Protein AF-A0A0M9FZK5-F1 (afdb_monomer_lite)

Foldseek 3Di:
DDDDDDDPDPPDDDPPDLPDQPQDLQQDDDDDDDDDDDDPLGCVLVVLVVVLVSSSVSSVVLVVLLVVLLVLLLCQLCNDPVPGHHNPLDDPVLSVLSVVLSCCSPPVPPDALLRNLVSLLVSCLAPSLVVDVSNVVSSLSSNCSSARPLVSVLVVQDVLRQNDDDPLSVQLVVLVSQQRCLLLQVQDDDPPDDSVCSNVVSLVSNCVSGVVLVVDPSSVVCVVCRVVSSVSSNLVVVLVVVQCVQPVVPSQKHQVVVQLVVCCVPPNNVRSCQLCSSADADPVRIGGSSSNSCSNPDDRPPPDPPPDD

Structure (mmCIF, N/CA/C/O backbone):
data_AF-A0A0M9FZK5-F1
#
_entry.id   AF-A0A0M9FZK5-F1
#
loop_
_atom_site.group_PDB
_atom_site.id
_atom_site.type_symbol
_atom_site.label_atom_id
_atom_site.label_alt_id
_atom_site.label_comp_id
_atom_site.label_asym_id
_atom_site.label_entity_id
_atom_site.label_seq_id
_atom_site.pdbx_PDB_ins_code
_atom_site.Cartn_x
_atom_site.Cartn_y
_atom_site.Cartn_z
_atom_site.occupancy
_atom_site.B_iso_or_equiv
_atom_site.auth_seq_id
_atom_site.auth_comp_id
_atom_site.auth_asym_id
_atom_site.auth_atom_id
_atom_site.pdbx_PDB_model_num
ATOM 1 N N . MET A 1 1 ? -37.548 -26.640 -44.128 1.00 36.88 1 MET A N 1
ATOM 2 C CA . MET A 1 1 ? -36.312 -26.661 -43.317 1.00 36.88 1 MET A CA 1
ATOM 3 C C . MET A 1 1 ? -36.146 -25.293 -42.679 1.00 36.88 1 MET A C 1
ATOM 5 O O . MET A 1 1 ? -35.936 -24.325 -43.393 1.00 36.88 1 MET A O 1
ATOM 9 N N . ARG A 1 2 ? -36.386 -25.198 -41.368 1.00 25.59 2 ARG A N 1
ATOM 10 C CA . ARG A 1 2 ? -36.236 -23.972 -40.573 1.00 25.59 2 ARG A CA 1
ATOM 11 C C . ARG A 1 2 ? -34.850 -24.020 -39.930 1.00 25.59 2 ARG A C 1
ATOM 13 O O . ARG A 1 2 ? -34.615 -24.919 -39.131 1.00 25.59 2 ARG A O 1
ATOM 20 N N . CYS A 1 3 ? -33.958 -23.099 -40.281 1.00 27.34 3 CYS A N 1
ATOM 21 C CA . CYS A 1 3 ? -32.711 -22.897 -39.545 1.00 27.34 3 CYS A CA 1
ATOM 22 C C . CYS A 1 3 ? -32.965 -21.858 -38.452 1.00 27.34 3 CYS A C 1
ATOM 24 O O . CYS A 1 3 ? -33.367 -20.732 -38.737 1.00 27.34 3 CYS A O 1
ATOM 26 N N . ALA A 1 4 ? -32.793 -22.286 -37.204 1.00 27.59 4 ALA A N 1
ATOM 27 C CA . ALA A 1 4 ? -32.887 -21.456 -36.018 1.00 27.59 4 ALA A CA 1
ATOM 28 C C . ALA A 1 4 ? -31.629 -20.585 -35.903 1.00 27.59 4 ALA A C 1
ATOM 30 O O . ALA A 1 4 ? -30.517 -21.104 -35.852 1.00 27.59 4 ALA A O 1
ATOM 31 N N . ALA A 1 5 ? -31.817 -19.268 -35.854 1.00 28.67 5 ALA A N 1
ATOM 32 C CA . ALA A 1 5 ? -30.801 -18.328 -35.412 1.00 28.67 5 ALA A CA 1
ATOM 33 C C . ALA A 1 5 ? -30.900 -18.220 -33.884 1.00 28.67 5 ALA A C 1
ATOM 35 O O . ALA A 1 5 ? -31.854 -17.653 -33.352 1.00 28.67 5 ALA A O 1
ATOM 36 N N . THR A 1 6 ? -29.948 -18.811 -33.171 1.00 29.02 6 THR A N 1
ATOM 37 C CA . THR A 1 6 ? -29.768 -18.601 -31.732 1.00 29.02 6 THR A CA 1
ATOM 38 C C . THR A 1 6 ? -29.144 -17.228 -31.509 1.00 29.02 6 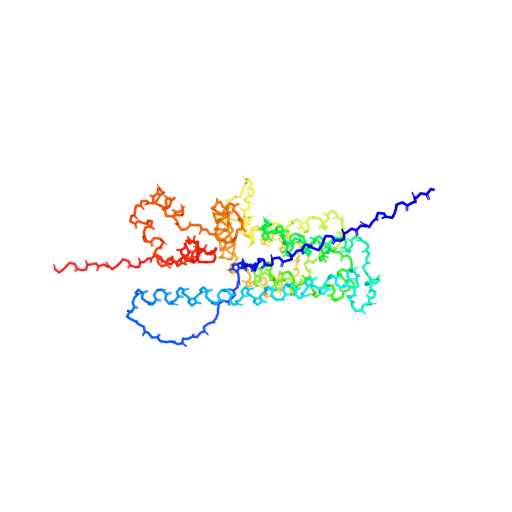THR A C 1
ATOM 40 O O . THR A 1 6 ? -27.966 -17.023 -31.787 1.00 29.02 6 THR A O 1
ATOM 43 N N . SER A 1 7 ? -29.947 -16.285 -31.018 1.00 27.31 7 SER A N 1
ATOM 44 C CA . SER A 1 7 ? -29.484 -14.998 -30.505 1.00 27.31 7 SER A CA 1
ATOM 45 C C . SER A 1 7 ? -28.714 -15.215 -29.200 1.00 27.31 7 SER A C 1
ATOM 47 O O . SER A 1 7 ? -29.299 -15.643 -28.203 1.00 27.31 7 SER A O 1
ATOM 49 N N . SER A 1 8 ? -27.418 -14.907 -29.181 1.00 25.58 8 SER A N 1
ATOM 50 C CA . SER A 1 8 ? -26.659 -14.777 -27.938 1.00 25.58 8 SER A CA 1
ATOM 51 C C . SER A 1 8 ? -27.071 -13.473 -27.254 1.00 25.58 8 SER A C 1
ATOM 53 O O . SER A 1 8 ? -26.632 -12.389 -27.637 1.00 25.58 8 SER A O 1
ATOM 55 N N . ALA A 1 9 ? -27.962 -13.573 -26.272 1.00 26.64 9 ALA A N 1
ATOM 56 C CA . ALA A 1 9 ? -28.303 -12.460 -25.403 1.00 26.64 9 ALA A CA 1
ATOM 57 C C . ALA A 1 9 ? -27.065 -12.072 -24.578 1.00 26.64 9 ALA A C 1
ATOM 59 O O . ALA A 1 9 ? -26.593 -12.846 -23.746 1.00 26.64 9 ALA A O 1
ATOM 60 N N . SER A 1 10 ? -26.530 -10.880 -24.833 1.00 24.39 10 SER A N 1
ATOM 61 C CA . SER A 1 10 ? -25.493 -10.251 -24.022 1.00 24.39 10 SER A CA 1
ATOM 62 C C . SER A 1 10 ? -26.072 -9.917 -22.647 1.00 24.39 10 SER A C 1
ATOM 64 O O . SER A 1 10 ? -26.901 -9.016 -22.514 1.00 24.39 10 SER A O 1
ATOM 66 N N . LEU A 1 11 ? -25.653 -10.659 -21.625 1.00 24.50 11 LEU A N 1
ATOM 67 C CA . LEU A 1 11 ? -25.935 -10.353 -20.226 1.00 24.50 11 LEU A CA 1
ATOM 68 C C . LEU A 1 11 ? -25.120 -9.121 -19.816 1.00 24.50 11 LEU A C 1
ATOM 70 O O . LEU A 1 11 ? -23.953 -9.214 -19.450 1.00 24.50 11 LEU A O 1
ATOM 74 N N . SER A 1 12 ? -25.746 -7.952 -19.896 1.00 23.34 12 SER A N 1
ATOM 75 C CA . SER A 1 12 ? -25.272 -6.733 -19.249 1.00 23.34 12 SER A CA 1
ATOM 76 C C . SER A 1 12 ? -25.451 -6.885 -17.736 1.00 23.34 12 SER A C 1
ATOM 78 O O . SER A 1 12 ? -26.570 -6.776 -17.227 1.00 23.34 12 SER A O 1
ATOM 80 N N . TYR A 1 13 ? -24.363 -7.167 -17.020 1.00 24.42 13 TYR A N 1
ATOM 81 C CA . TYR A 1 13 ? -24.349 -7.128 -15.561 1.00 24.42 13 TYR A CA 1
ATOM 82 C C . TYR A 1 13 ? -24.379 -5.664 -15.094 1.00 24.42 13 TYR A C 1
ATOM 84 O O . TYR A 1 13 ? -23.545 -4.871 -15.532 1.00 24.42 13 TYR A O 1
ATOM 92 N N . PRO A 1 14 ? -25.318 -5.271 -14.217 1.00 26.33 14 PRO A N 1
ATOM 93 C CA . PRO A 1 14 ? -25.300 -3.945 -13.624 1.00 26.33 14 PRO A CA 1
ATOM 94 C C . PRO A 1 14 ? -24.103 -3.839 -12.671 1.00 26.33 14 PRO A C 1
ATOM 96 O O . PRO A 1 14 ? -24.023 -4.553 -11.673 1.00 26.33 14 PRO A O 1
ATOM 99 N N . LEU A 1 15 ? -23.176 -2.931 -12.987 1.00 27.42 15 LEU A N 1
ATOM 100 C CA . LEU A 1 15 ? -22.075 -2.512 -12.123 1.00 27.42 15 LEU A CA 1
ATOM 101 C C . LEU A 1 15 ? -22.644 -1.790 -10.894 1.00 27.42 15 LEU A C 1
ATOM 103 O O . LEU A 1 15 ? -22.752 -0.565 -10.846 1.00 27.42 15 LEU A O 1
ATOM 107 N N . SER A 1 16 ? -23.039 -2.546 -9.873 1.00 24.23 16 SER A N 1
ATOM 108 C CA . SER A 1 16 ? -23.245 -1.996 -8.538 1.00 24.23 16 SER A CA 1
ATOM 109 C C . SER A 1 16 ? -21.871 -1.711 -7.934 1.00 24.23 16 SER A C 1
ATOM 111 O O . SER A 1 16 ? -21.281 -2.567 -7.276 1.00 24.23 16 SER A O 1
ATOM 113 N N . HIS A 1 17 ? -21.338 -0.520 -8.205 1.00 28.97 17 HIS A N 1
ATOM 114 C CA . HIS A 1 17 ? -20.094 -0.029 -7.622 1.00 28.97 17 HIS A CA 1
ATOM 115 C C . HIS A 1 17 ? -20.247 0.098 -6.101 1.00 28.97 17 HIS A C 1
ATOM 117 O O . HIS A 1 17 ? -20.725 1.106 -5.578 1.00 28.97 17 HIS A O 1
ATOM 123 N N . ALA A 1 18 ? -19.829 -0.932 -5.367 1.00 27.52 18 ALA A N 1
ATOM 124 C CA . ALA A 1 18 ? -19.492 -0.772 -3.965 1.00 27.52 18 ALA A CA 1
ATOM 125 C C . ALA A 1 18 ? -18.258 0.140 -3.910 1.00 27.52 18 ALA A C 1
ATOM 127 O O . ALA A 1 18 ? -17.162 -0.272 -4.282 1.00 27.52 18 ALA A O 1
ATOM 128 N N . ARG A 1 19 ? -18.446 1.408 -3.517 1.00 33.22 19 ARG A N 1
ATOM 129 C CA . ARG A 1 19 ? -17.344 2.348 -3.267 1.00 33.22 19 ARG A CA 1
ATOM 130 C C . ARG A 1 19 ? -16.338 1.691 -2.320 1.00 33.22 19 ARG A C 1
ATOM 132 O O . ARG A 1 19 ? -16.647 1.446 -1.150 1.00 33.22 19 ARG A O 1
ATOM 139 N N . ARG A 1 20 ? -15.149 1.395 -2.841 1.00 41.91 20 ARG A N 1
ATOM 140 C CA . ARG A 1 20 ? -14.035 0.855 -2.069 1.00 41.91 20 ARG A CA 1
ATOM 141 C C . ARG A 1 20 ? -13.562 1.936 -1.106 1.00 41.91 20 ARG A C 1
ATOM 143 O O . ARG A 1 20 ? -13.262 3.047 -1.520 1.00 41.91 20 ARG A O 1
ATOM 150 N N . HIS A 1 21 ? -13.512 1.605 0.176 1.00 37.66 21 HIS A N 1
ATOM 151 C CA . HIS A 1 21 ? -12.811 2.412 1.165 1.00 37.66 21 HIS A CA 1
ATOM 152 C C . HIS A 1 21 ? -11.425 1.783 1.278 1.00 37.66 21 HIS A C 1
ATOM 154 O O . HIS A 1 21 ? -11.186 0.947 2.147 1.00 37.66 21 HIS A O 1
ATOM 160 N N . PHE A 1 22 ? -10.557 2.075 0.305 1.00 47.44 22 PHE A N 1
ATOM 161 C CA . PHE A 1 22 ? -9.141 1.717 0.387 1.00 47.44 22 PHE A CA 1
ATOM 162 C C . PHE A 1 22 ? -8.570 2.463 1.572 1.00 47.44 22 PHE A C 1
ATOM 164 O O . PHE A 1 22 ? -8.313 3.663 1.544 1.00 47.44 22 PHE A O 1
ATOM 171 N N . TRP A 1 23 ? -8.454 1.746 2.664 1.00 44.44 23 TRP A N 1
ATOM 172 C CA . TRP A 1 23 ? -7.790 2.276 3.814 1.00 44.44 23 TRP A CA 1
ATOM 173 C C . TRP A 1 23 ? -6.291 2.116 3.585 1.00 44.44 23 TRP A C 1
ATOM 175 O O . TRP A 1 23 ? -5.761 1.011 3.686 1.00 44.44 23 TRP A O 1
ATOM 185 N N . ASN A 1 24 ? -5.633 3.218 3.224 1.00 48.09 24 ASN A N 1
ATOM 186 C CA . ASN A 1 24 ? -4.183 3.305 3.256 1.00 48.09 24 ASN A CA 1
ATOM 187 C C . ASN A 1 24 ? -3.757 3.768 4.663 1.00 48.09 24 ASN A C 1
ATOM 189 O O . ASN A 1 24 ? -4.058 4.904 5.048 1.00 48.09 24 ASN A O 1
ATOM 193 N N . PRO A 1 25 ? -3.050 2.933 5.444 1.00 45.19 25 PRO A N 1
ATOM 194 C CA . PRO A 1 25 ? -2.559 3.307 6.770 1.00 45.19 25 PRO A CA 1
ATOM 195 C C . PRO A 1 25 ? -1.547 4.470 6.766 1.00 45.19 25 PRO A C 1
ATOM 197 O O . PRO A 1 25 ? -1.217 4.994 7.841 1.00 45.19 25 PRO A O 1
ATOM 200 N N . PHE A 1 26 ? -1.073 4.878 5.584 1.00 45.72 26 PHE A N 1
ATOM 201 C CA . PHE A 1 26 ? -0.051 5.897 5.345 1.00 45.72 26 PHE A CA 1
ATOM 202 C C . PHE A 1 26 ? -0.583 7.211 4.754 1.00 45.72 26 PHE A C 1
ATOM 204 O O . PHE A 1 26 ? 0.218 8.092 4.456 1.00 45.72 26 PHE A O 1
ATOM 211 N N . ALA A 1 27 ? -1.901 7.384 4.605 1.00 44.50 27 ALA A N 1
ATOM 212 C CA . ALA A 1 27 ? -2.468 8.673 4.210 1.00 44.50 27 ALA A CA 1
ATOM 213 C C . ALA A 1 27 ? -2.027 9.788 5.192 1.00 44.50 27 ALA A C 1
ATOM 215 O O . ALA A 1 27 ? -2.222 9.685 6.409 1.00 44.50 27 ALA A O 1
ATOM 216 N N . SER A 1 28 ? -1.356 10.814 4.659 1.00 33.34 28 SER A N 1
ATOM 217 C CA . SER A 1 28 ? -0.704 11.881 5.427 1.00 33.34 28 SER A CA 1
ATOM 218 C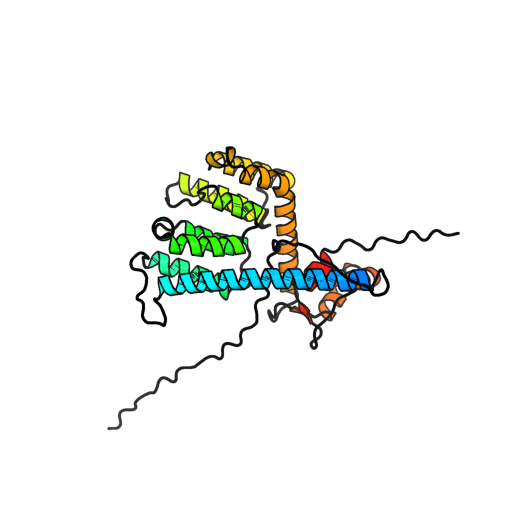 C . SER A 1 28 ? -1.694 12.930 5.935 1.00 33.34 28 SER A C 1
ATOM 220 O O . SER A 1 28 ? -2.300 13.658 5.159 1.00 33.34 28 SER A O 1
ATOM 222 N N . PHE A 1 29 ? -1.763 13.068 7.259 1.00 33.50 29 PHE A N 1
ATOM 223 C CA . PHE A 1 29 ? -2.585 14.037 7.985 1.00 33.50 29 PHE A CA 1
ATOM 224 C C . PHE A 1 29 ? -1.989 15.454 7.962 1.00 33.50 29 PHE A C 1
ATOM 226 O O . PHE A 1 29 ? -0.889 15.657 8.479 1.00 33.50 29 PHE A O 1
ATOM 233 N N . THR A 1 30 ? -2.747 16.462 7.504 1.00 31.11 30 THR A N 1
ATOM 234 C CA . THR A 1 30 ? -2.444 17.882 7.798 1.00 31.11 30 THR A CA 1
ATOM 235 C C . THR A 1 30 ? -3.688 18.770 8.014 1.00 31.11 30 THR A C 1
ATOM 237 O O . THR A 1 30 ? -4.607 18.783 7.200 1.00 31.11 30 THR A O 1
ATOM 240 N N . LYS A 1 31 ? -3.609 19.543 9.114 1.00 31.11 31 LYS A N 1
ATOM 241 C CA . LYS A 1 31 ? -4.501 20.512 9.812 1.00 31.11 31 LYS A CA 1
ATOM 242 C C . LYS A 1 31 ? -5.395 21.502 9.023 1.00 31.11 31 LYS A C 1
ATOM 244 O O . LYS A 1 31 ? -4.934 22.106 8.061 1.00 31.11 31 LYS A O 1
ATOM 249 N N . ASN A 1 32 ? -6.563 21.851 9.617 1.00 29.00 32 ASN A N 1
ATOM 250 C CA . ASN A 1 32 ? -6.926 23.195 10.179 1.00 29.00 32 ASN A CA 1
ATOM 251 C C . ASN A 1 32 ? -8.313 23.227 10.910 1.00 29.00 32 ASN A C 1
ATOM 253 O O . ASN A 1 32 ? -9.181 22.420 10.595 1.00 29.00 32 ASN A O 1
ATOM 257 N N . ASP A 1 33 ? -8.497 24.091 11.932 1.00 32.81 33 ASP A N 1
ATOM 258 C CA . ASP A 1 33 ? -9.654 24.252 12.890 1.00 32.81 33 ASP A CA 1
ATOM 259 C C . ASP A 1 33 ? -10.768 25.223 12.382 1.00 32.81 33 ASP A C 1
ATOM 261 O O . ASP A 1 33 ? -10.550 25.725 11.278 1.00 32.81 33 ASP A O 1
ATOM 265 N N . PRO A 1 34 ? -11.893 25.616 13.078 1.00 43.78 34 PRO A N 1
ATOM 266 C CA . PRO A 1 34 ? -12.521 25.330 14.413 1.00 43.78 34 PRO A CA 1
ATOM 267 C C . PRO A 1 34 ? -14.094 25.137 14.296 1.00 43.78 34 PRO A C 1
ATOM 269 O O . PRO A 1 34 ? -14.504 24.732 13.210 1.00 43.78 34 PRO A O 1
ATOM 272 N N . PRO A 1 35 ? -15.039 25.485 15.233 1.00 47.00 35 PRO A N 1
ATOM 273 C CA . PRO A 1 35 ? -15.081 25.670 16.703 1.00 47.00 35 PRO A CA 1
ATOM 274 C C . PRO A 1 35 ? -16.181 24.811 17.425 1.00 47.00 35 PRO A C 1
ATOM 276 O O . PRO A 1 35 ? -16.698 23.848 16.874 1.00 47.00 35 PRO A O 1
ATOM 279 N N . ALA A 1 36 ? -16.492 25.149 18.688 1.00 37.75 36 ALA A N 1
ATOM 280 C CA . ALA A 1 36 ? -16.806 24.243 19.803 1.00 37.75 36 ALA A CA 1
ATOM 281 C C . ALA A 1 36 ? -18.285 24.038 20.231 1.00 37.75 36 ALA A C 1
ATOM 283 O O . ALA A 1 36 ? -19.082 24.975 20.233 1.00 37.75 36 ALA A O 1
ATOM 284 N N . LEU A 1 37 ? -18.555 22.831 20.757 1.00 38.69 37 LEU A N 1
ATOM 285 C CA . LEU A 1 37 ? -19.500 22.517 21.849 1.00 38.69 37 LEU A CA 1
ATOM 286 C C . LEU A 1 37 ? -18.696 22.105 23.114 1.00 38.69 37 LEU A C 1
ATOM 288 O O . LEU A 1 37 ? -17.464 22.059 23.077 1.00 38.69 37 LEU A O 1
ATOM 292 N N . ASP A 1 38 ? -19.376 21.823 24.230 1.00 56.59 38 ASP A N 1
ATOM 293 C CA . ASP A 1 38 ? -18.782 21.503 25.544 1.00 56.59 38 ASP A CA 1
ATOM 294 C C . ASP A 1 38 ? -17.759 20.336 25.517 1.00 56.59 38 ASP A C 1
ATOM 296 O O . ASP A 1 38 ? -17.833 19.416 24.698 1.00 56.59 38 ASP A O 1
ATOM 300 N N . PRO A 1 39 ? -16.721 20.362 26.371 1.00 50.09 39 PRO A N 1
ATOM 301 C CA . PRO A 1 39 ? -15.371 20.555 25.850 1.00 50.09 39 PRO A CA 1
ATOM 302 C C . PRO A 1 39 ? -14.552 19.270 25.763 1.00 50.09 39 PRO A C 1
ATOM 304 O O . PRO A 1 39 ? -13.439 19.320 25.250 1.00 50.09 39 PRO A O 1
ATOM 307 N N . ALA A 1 40 ? -15.039 18.150 26.301 1.00 49.56 40 ALA A N 1
ATOM 308 C CA . ALA A 1 40 ? -14.289 16.894 26.385 1.00 49.56 40 ALA A CA 1
ATOM 309 C C . ALA A 1 40 ? -14.923 15.796 25.523 1.00 49.56 40 ALA A C 1
ATOM 311 O O . ALA A 1 40 ? -14.266 15.268 24.628 1.00 49.56 40 ALA A O 1
ATOM 312 N N . GLU A 1 41 ? -16.211 15.509 25.724 1.00 47.81 41 GLU A N 1
ATOM 313 C CA . GLU A 1 41 ? -16.946 14.501 24.947 1.00 47.81 41 GLU A CA 1
ATOM 314 C C . GLU A 1 41 ? -17.186 14.961 23.508 1.00 47.81 41 GLU A C 1
ATOM 316 O O . GLU A 1 41 ? -16.935 14.198 22.572 1.00 47.81 41 GLU A O 1
ATOM 321 N N . GLN A 1 42 ? -17.560 16.233 23.308 1.00 49.06 42 GLN A N 1
ATOM 322 C CA . GLN A 1 42 ? -17.689 16.761 21.959 1.00 49.06 42 GLN A CA 1
ATOM 323 C C . GLN A 1 42 ? -16.325 16.955 21.292 1.00 49.06 42 GLN A C 1
ATOM 325 O O . GLN A 1 42 ? -16.179 16.623 20.121 1.00 49.06 42 GLN A O 1
ATOM 330 N N . ARG A 1 43 ? -15.288 17.401 22.020 1.00 53.25 43 ARG A N 1
ATOM 331 C CA . ARG A 1 43 ? -13.931 17.454 21.445 1.00 53.25 43 ARG A CA 1
ATOM 332 C C . ARG A 1 43 ? -13.484 16.092 20.960 1.00 53.25 43 ARG A C 1
ATOM 334 O O . ARG A 1 43 ? -12.996 16.017 19.844 1.00 53.25 43 ARG A O 1
ATOM 341 N N . ASN A 1 44 ? -13.674 15.036 21.746 1.00 54.38 44 ASN A N 1
ATOM 342 C CA . ASN A 1 44 ? -13.296 13.698 21.317 1.00 54.38 44 ASN A CA 1
ATOM 343 C C . ASN A 1 44 ? -14.135 13.277 20.104 1.00 54.38 44 ASN A C 1
ATOM 345 O O . ASN A 1 44 ? -13.571 12.933 19.072 1.00 54.38 44 ASN A O 1
ATOM 349 N N . ALA A 1 45 ? -15.464 13.379 20.165 1.00 54.00 45 ALA A N 1
ATOM 350 C CA . ALA A 1 45 ? -16.342 12.962 19.071 1.00 54.00 45 ALA A CA 1
ATOM 351 C C . ALA A 1 45 ? -16.139 13.762 17.764 1.00 54.00 45 ALA A C 1
ATOM 353 O O . ALA A 1 45 ? -16.195 13.176 16.681 1.00 54.00 45 ALA A O 1
ATOM 354 N N . ASP A 1 46 ? -15.869 15.065 17.848 1.00 56.22 46 ASP A N 1
ATOM 355 C CA . ASP A 1 46 ? -15.638 15.948 16.699 1.00 56.22 46 ASP A CA 1
ATOM 356 C C . ASP A 1 46 ? -14.200 15.843 16.180 1.00 56.22 46 ASP A C 1
ATOM 358 O O . ASP A 1 46 ? -13.989 15.839 14.970 1.00 56.22 46 ASP A O 1
ATOM 362 N N . GLN A 1 47 ? -13.209 15.661 17.058 1.00 56.53 47 GLN A N 1
ATOM 363 C CA . GLN A 1 47 ? -11.837 15.330 16.664 1.00 56.53 47 GLN A CA 1
ATOM 364 C C . GLN A 1 47 ? -11.794 13.967 15.963 1.00 56.53 47 GLN A C 1
ATOM 366 O O . GLN A 1 47 ? -11.127 13.830 14.941 1.00 56.53 47 GLN A O 1
ATOM 371 N N . HIS A 1 48 ? -12.557 12.980 16.441 1.00 59.53 48 HIS A N 1
ATOM 372 C CA . HIS A 1 48 ? -12.716 11.688 15.775 1.00 59.53 48 HIS A CA 1
ATOM 373 C C . HIS A 1 48 ? -13.424 11.830 14.428 1.00 59.53 48 HIS A C 1
ATOM 375 O O . HIS A 1 48 ? -12.952 11.277 13.439 1.00 59.53 48 HIS A O 1
ATOM 381 N N . ALA A 1 49 ? -14.519 12.591 14.356 1.00 58.94 49 ALA A N 1
ATOM 382 C CA . ALA A 1 49 ? -15.206 12.842 13.093 1.00 58.94 49 ALA A CA 1
ATOM 383 C C . ALA A 1 49 ? -14.289 13.550 12.083 1.00 58.94 49 ALA A C 1
ATOM 385 O O . ALA A 1 49 ? -14.287 13.185 10.910 1.00 58.94 49 ALA A O 1
ATOM 386 N N . LYS A 1 50 ? -13.463 14.497 12.539 1.00 63.47 50 LYS A N 1
ATOM 387 C CA . LYS A 1 50 ? -12.482 15.212 11.718 1.00 63.47 50 LYS A CA 1
ATOM 388 C C . LYS A 1 50 ? -11.379 14.286 11.204 1.00 63.47 50 LYS A C 1
ATOM 390 O O . LYS A 1 50 ? -11.190 14.223 9.998 1.00 63.47 50 LYS A O 1
ATOM 395 N N . ILE A 1 51 ? -10.746 13.497 12.078 1.00 59.88 51 ILE A N 1
ATOM 396 C CA . ILE A 1 51 ? -9.720 12.500 11.709 1.00 59.88 51 ILE A CA 1
ATOM 397 C C . ILE A 1 51 ? -10.280 11.487 10.707 1.00 59.88 51 ILE A C 1
ATOM 399 O O . ILE A 1 51 ? -9.633 11.166 9.715 1.00 59.88 51 ILE A O 1
ATOM 403 N N . VAL A 1 52 ? -11.498 10.993 10.945 1.00 59.25 52 VAL A N 1
ATOM 404 C CA . VAL A 1 52 ? -12.159 10.049 10.039 1.00 59.25 52 VAL A CA 1
ATOM 405 C C . VAL A 1 52 ? -12.466 10.718 8.700 1.00 59.25 52 VAL A C 1
ATOM 407 O O . VAL A 1 52 ? -12.230 10.103 7.668 1.00 59.25 52 VAL A O 1
ATOM 410 N N . THR A 1 53 ? -12.950 11.961 8.691 1.00 63.75 53 THR A N 1
ATOM 411 C CA . THR A 1 53 ? -13.262 12.696 7.451 1.00 63.75 53 THR A CA 1
ATOM 412 C C . THR A 1 53 ? -12.001 13.006 6.643 1.00 63.75 53 THR A C 1
ATOM 414 O O . THR A 1 53 ? -12.004 12.833 5.428 1.00 63.75 53 THR A O 1
ATOM 417 N N . GLU A 1 54 ? -10.916 13.413 7.303 1.00 64.50 54 GLU A N 1
ATOM 418 C CA . GLU A 1 54 ? -9.605 13.636 6.682 1.00 64.50 54 GLU A CA 1
ATOM 419 C C . GLU A 1 54 ? -9.066 12.337 6.071 1.00 64.50 54 GLU A C 1
ATOM 421 O O . GLU A 1 54 ? -8.769 12.302 4.879 1.00 64.50 54 GLU A O 1
ATOM 426 N N . ALA A 1 55 ? -9.069 11.239 6.834 1.00 59.47 55 ALA A N 1
ATOM 427 C CA . ALA A 1 55 ? -8.641 9.932 6.341 1.00 59.47 55 ALA A CA 1
ATOM 428 C C . ALA A 1 55 ? -9.486 9.437 5.153 1.00 59.47 55 ALA A C 1
ATOM 430 O O . ALA A 1 55 ? -8.944 8.839 4.227 1.00 59.47 55 ALA A O 1
ATOM 431 N N . HIS A 1 56 ? -10.801 9.697 5.149 1.00 62.94 56 HIS A N 1
ATOM 432 C CA . HIS A 1 56 ? -11.656 9.381 3.999 1.00 62.94 56 HIS A CA 1
ATOM 433 C C . HIS A 1 56 ? -11.290 10.225 2.779 1.00 62.94 56 HIS A C 1
ATOM 435 O O . HIS A 1 56 ? -11.169 9.681 1.689 1.00 62.94 56 HIS A O 1
ATOM 441 N N . ARG A 1 57 ? -11.067 11.532 2.954 1.00 67.44 57 ARG A N 1
ATOM 442 C CA . ARG A 1 57 ? -10.701 12.423 1.848 1.00 67.44 57 ARG A CA 1
ATOM 443 C C . ARG A 1 57 ? -9.373 12.022 1.207 1.00 67.44 57 ARG A C 1
ATOM 445 O O . ARG A 1 57 ? -9.247 12.044 -0.015 1.00 67.44 57 ARG A O 1
ATOM 452 N N . ASP A 1 58 ? -8.386 11.672 2.021 1.00 65.00 58 ASP A N 1
ATOM 453 C CA . ASP A 1 58 ? -7.067 11.297 1.518 1.00 65.00 58 ASP A CA 1
ATOM 454 C C . ASP A 1 58 ? -7.096 9.913 0.850 1.00 65.00 58 ASP A C 1
ATOM 456 O O . ASP A 1 58 ? -6.478 9.728 -0.199 1.00 65.00 58 ASP A O 1
ATOM 460 N N . ALA A 1 59 ? -7.889 8.978 1.386 1.00 66.00 59 ALA A N 1
ATOM 461 C CA . ALA A 1 59 ? -8.182 7.706 0.731 1.00 66.00 59 ALA A CA 1
ATOM 462 C C . ALA A 1 59 ? -8.890 7.902 -0.619 1.00 66.00 59 ALA A C 1
ATOM 464 O O . ALA A 1 59 ? -8.504 7.280 -1.604 1.00 66.00 59 ALA A O 1
ATOM 465 N N . ASP A 1 60 ? -9.887 8.788 -0.694 1.00 69.56 60 ASP A N 1
ATOM 466 C CA . ASP A 1 60 ? -10.599 9.101 -1.939 1.00 69.56 60 ASP A CA 1
ATOM 467 C C . ASP A 1 60 ? -9.638 9.653 -2.999 1.00 69.56 60 ASP A C 1
ATOM 469 O O . ASP A 1 60 ? -9.633 9.181 -4.134 1.00 69.56 60 ASP A O 1
ATOM 473 N N . LYS A 1 61 ? -8.745 10.572 -2.616 1.00 75.38 61 LYS A N 1
ATOM 474 C CA . LYS A 1 61 ? -7.724 11.108 -3.525 1.00 75.38 61 LYS A CA 1
ATOM 475 C C . LYS A 1 61 ? -6.765 10.024 -4.025 1.00 75.38 61 LYS A C 1
ATOM 477 O O . LYS A 1 61 ? -6.437 9.995 -5.208 1.00 75.38 61 LYS A O 1
ATOM 482 N N . GLN A 1 62 ? -6.297 9.136 -3.146 1.00 74.00 62 GLN A N 1
ATOM 483 C CA . GLN A 1 62 ? -5.435 8.026 -3.563 1.00 74.00 62 GLN A CA 1
ATOM 484 C C . GLN A 1 62 ? -6.170 7.039 -4.475 1.00 74.00 62 GLN A C 1
ATOM 486 O O . GLN A 1 62 ? -5.573 6.537 -5.423 1.00 74.00 62 GLN A O 1
ATOM 491 N N . ASN A 1 63 ? -7.467 6.820 -4.254 1.00 78.25 63 ASN A N 1
ATOM 492 C CA . ASN A 1 63 ? -8.293 5.986 -5.126 1.00 78.25 63 ASN A CA 1
ATOM 493 C C . ASN A 1 63 ? -8.475 6.585 -6.511 1.00 78.25 63 ASN A C 1
ATOM 495 O O . ASN A 1 63 ? -8.445 5.848 -7.490 1.00 78.25 63 ASN A O 1
ATOM 499 N N . GLU A 1 64 ? -8.651 7.900 -6.604 1.00 84.38 64 GLU A N 1
ATOM 500 C CA . GLU A 1 64 ? -8.720 8.595 -7.890 1.00 84.38 64 GLU A CA 1
ATOM 501 C C . GLU A 1 64 ? -7.404 8.463 -8.663 1.00 84.38 64 GLU A C 1
ATOM 503 O O . GLU A 1 64 ? -7.424 8.155 -9.854 1.00 84.38 64 GLU A O 1
ATOM 508 N N . LEU A 1 65 ? -6.264 8.627 -7.983 1.00 85.31 65 LEU A N 1
ATOM 509 C CA . LEU A 1 65 ? -4.941 8.449 -8.587 1.00 85.31 65 LEU A CA 1
ATOM 510 C C . LEU A 1 65 ? -4.709 7.006 -9.048 1.00 85.31 65 LEU A C 1
ATOM 512 O O . LEU A 1 65 ? -4.274 6.792 -10.178 1.00 85.31 65 LEU A O 1
ATOM 516 N N . LEU A 1 66 ? -5.037 6.026 -8.200 1.00 88.19 66 LEU A N 1
ATOM 517 C CA . LEU A 1 66 ? -4.936 4.606 -8.532 1.00 88.19 66 LEU A CA 1
ATOM 518 C C . LEU A 1 66 ? -5.824 4.257 -9.727 1.00 88.19 66 LEU A C 1
ATOM 520 O O . LEU A 1 66 ? -5.357 3.638 -10.676 1.00 88.19 66 LEU A O 1
ATOM 524 N N . LEU A 1 67 ? -7.092 4.676 -9.700 1.00 88.94 67 LEU A N 1
ATOM 525 C CA . LEU A 1 67 ? -8.038 4.400 -10.776 1.00 88.94 67 LEU A CA 1
ATOM 526 C C . LEU A 1 67 ? -7.567 5.021 -12.092 1.00 88.94 67 LEU A C 1
ATOM 528 O O . LEU A 1 67 ? -7.597 4.341 -13.112 1.00 88.94 67 LEU A O 1
ATOM 532 N N . GLY A 1 68 ? -7.099 6.273 -12.065 1.00 89.38 68 GLY A N 1
ATOM 533 C CA . GLY A 1 68 ? -6.528 6.932 -13.239 1.00 89.38 68 GLY A CA 1
ATOM 534 C C . GLY A 1 68 ? -5.344 6.154 -13.812 1.00 89.38 68 GLY A C 1
ATOM 535 O O . GLY A 1 68 ? -5.360 5.792 -14.983 1.00 89.38 68 GLY A O 1
ATOM 536 N N . ALA A 1 69 ? -4.369 5.796 -12.972 1.00 92.56 69 ALA A N 1
ATOM 537 C CA . ALA A 1 69 ? -3.206 5.025 -13.405 1.00 92.56 69 ALA A CA 1
ATOM 538 C C . ALA A 1 69 ? -3.578 3.634 -13.949 1.00 92.56 69 ALA A C 1
ATOM 540 O O . ALA A 1 69 ? -3.016 3.197 -14.951 1.00 92.56 69 ALA A O 1
ATOM 541 N N . CYS A 1 70 ? -4.536 2.943 -13.325 1.00 91.94 70 CYS A N 1
ATOM 542 C CA . CYS A 1 70 ? -5.030 1.653 -13.803 1.00 91.94 70 CYS A CA 1
ATOM 543 C C . CYS A 1 70 ? -5.748 1.768 -15.153 1.00 91.94 70 CYS A C 1
ATOM 545 O O . CYS A 1 70 ? -5.563 0.904 -16.006 1.00 91.94 70 CYS A O 1
ATOM 547 N N . LEU A 1 71 ? -6.552 2.813 -15.365 1.00 91.00 71 LEU A N 1
ATOM 548 C CA . LEU A 1 71 ? -7.226 3.044 -16.643 1.00 91.00 71 LEU A CA 1
ATOM 549 C C . LEU A 1 71 ? -6.221 3.350 -17.758 1.00 91.00 71 LEU A C 1
ATOM 551 O O . LEU A 1 71 ? -6.322 2.747 -18.824 1.00 91.00 71 LEU A O 1
ATOM 555 N N . ASP A 1 72 ? -5.217 4.186 -17.487 1.00 92.50 72 ASP A N 1
ATOM 556 C CA . ASP A 1 72 ? -4.135 4.473 -18.436 1.00 92.50 72 ASP A CA 1
ATOM 557 C C . A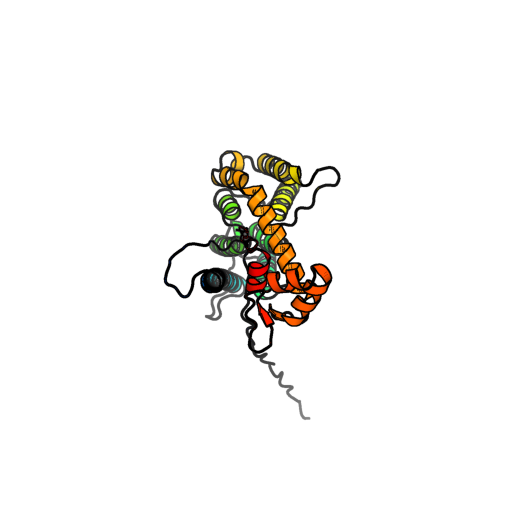SP A 1 72 ? -3.361 3.187 -18.801 1.00 92.50 72 ASP A C 1
ATOM 559 O O . ASP A 1 72 ? -3.049 2.940 -19.968 1.00 92.50 72 ASP A O 1
ATOM 563 N N . LEU A 1 73 ? -3.083 2.320 -17.816 1.00 92.12 73 LEU A N 1
ATOM 564 C CA . LEU A 1 73 ? -2.449 1.013 -18.041 1.00 92.12 73 LEU A CA 1
ATOM 565 C C . LEU A 1 73 ? -3.304 0.089 -18.918 1.00 92.12 73 LEU A C 1
ATOM 567 O O . LEU A 1 73 ? -2.774 -0.555 -19.827 1.00 92.12 73 LEU A O 1
ATOM 571 N N . LEU A 1 74 ? -4.616 0.033 -18.675 1.00 90.38 74 LEU A N 1
ATOM 572 C CA . LEU A 1 74 ? -5.544 -0.758 -19.487 1.00 90.38 74 LEU A CA 1
ATOM 573 C C . LEU A 1 74 ? -5.645 -0.226 -20.917 1.00 90.38 74 LEU A C 1
ATOM 575 O O . LEU A 1 74 ? -5.649 -1.025 -21.852 1.00 90.38 74 LEU A O 1
ATOM 579 N N . GLU A 1 75 ? -5.676 1.095 -21.101 1.00 90.00 75 GLU A N 1
ATOM 580 C CA . GLU A 1 75 ? -5.677 1.725 -22.423 1.00 90.00 75 GLU A CA 1
ATOM 581 C C . GLU A 1 75 ? -4.404 1.374 -23.205 1.00 90.00 75 GLU A C 1
ATOM 583 O O . GLU A 1 75 ? -4.476 1.016 -24.380 1.00 90.00 75 GLU A O 1
ATOM 588 N N . MET A 1 76 ? -3.240 1.367 -22.548 1.00 89.06 76 MET A N 1
ATOM 589 C CA . MET A 1 76 ? -1.991 0.931 -23.181 1.00 89.06 76 MET A CA 1
ATOM 590 C C . MET A 1 76 ? -1.995 -0.563 -23.549 1.00 89.06 76 MET A C 1
ATOM 592 O O . MET A 1 76 ? -1.411 -0.933 -24.571 1.00 89.06 76 MET A O 1
ATOM 596 N N . CYS A 1 77 ? -2.655 -1.418 -22.761 1.00 87.06 77 CYS A N 1
ATOM 597 C CA . CYS A 1 77 ? -2.710 -2.864 -23.004 1.00 87.06 77 CYS A CA 1
ATOM 598 C C . CYS A 1 77 ? -3.732 -3.268 -24.076 1.00 87.06 77 CYS A C 1
ATOM 600 O O . CYS A 1 77 ? -3.422 -4.106 -24.920 1.00 87.06 77 CYS A O 1
ATOM 602 N N . GLY A 1 78 ? -4.941 -2.704 -24.029 1.00 80.44 78 GLY A N 1
ATOM 603 C CA . GLY A 1 78 ? -6.086 -3.106 -24.855 1.00 80.44 78 GLY A CA 1
ATOM 604 C C . GLY A 1 78 ? -6.466 -2.120 -25.961 1.00 80.44 78 GLY A C 1
ATOM 605 O O . GLY A 1 78 ? -7.330 -2.433 -26.778 1.00 80.44 78 GLY A O 1
ATOM 606 N N . GLY A 1 79 ? -5.825 -0.951 -26.005 1.00 74.19 79 GLY A N 1
ATOM 607 C CA . GLY A 1 79 ? -6.247 0.163 -26.842 1.00 74.19 79 GLY A CA 1
ATOM 608 C C . GLY A 1 79 ? -7.352 0.995 -26.187 1.00 74.19 79 GLY A C 1
ATOM 609 O O . GLY A 1 79 ? -7.946 0.628 -25.171 1.00 74.19 79 GLY A O 1
ATOM 610 N N . SER A 1 80 ? -7.631 2.150 -26.779 1.00 72.94 80 SER A N 1
ATOM 611 C CA . SER A 1 80 ? -8.630 3.087 -26.265 1.00 72.94 80 SER A CA 1
ATOM 612 C C . SER A 1 80 ? -10.030 2.738 -26.749 1.00 72.94 80 SER A C 1
ATOM 614 O O . SER A 1 80 ? -10.220 2.357 -27.906 1.00 72.94 80 SER A O 1
ATOM 616 N N . ALA A 1 81 ? -11.048 3.021 -25.932 1.00 65.69 81 ALA A N 1
ATOM 617 C CA . ALA A 1 81 ? -12.444 3.009 -26.380 1.00 65.69 81 ALA A CA 1
ATOM 618 C C . ALA A 1 81 ? -12.697 3.991 -27.546 1.00 65.69 81 ALA A C 1
ATOM 620 O O . ALA A 1 81 ? -13.638 3.810 -28.317 1.00 65.69 81 ALA A O 1
ATOM 621 N N . ALA A 1 82 ? -11.835 5.005 -27.706 1.00 72.06 82 ALA A N 1
ATOM 622 C CA . ALA A 1 82 ? -11.838 5.936 -28.834 1.00 72.06 82 ALA A CA 1
ATOM 623 C C . ALA A 1 82 ? -11.192 5.371 -30.122 1.00 72.06 82 ALA A C 1
ATOM 625 O O . ALA A 1 82 ? -11.087 6.088 -31.116 1.00 72.06 82 ALA A O 1
ATOM 626 N N . GLY A 1 83 ? -10.767 4.102 -30.127 1.00 69.75 83 GLY A N 1
ATOM 627 C CA . GLY A 1 83 ? -10.223 3.409 -31.298 1.00 69.75 83 GLY A CA 1
ATOM 628 C C . GLY A 1 83 ? -8.705 3.501 -31.466 1.00 69.75 83 GLY A C 1
ATOM 629 O O . GLY A 1 83 ? -8.199 3.146 -32.530 1.00 69.75 83 GLY A O 1
ATOM 630 N N . ALA A 1 84 ? -7.968 3.967 -30.452 1.00 75.50 84 ALA A N 1
ATOM 631 C CA . ALA A 1 84 ? -6.508 3.899 -30.475 1.00 75.50 84 ALA A CA 1
ATOM 632 C C . ALA A 1 84 ? -6.054 2.434 -30.327 1.00 75.50 84 ALA A C 1
ATOM 634 O O . ALA A 1 84 ? -6.578 1.743 -29.450 1.00 75.50 84 ALA A O 1
ATOM 635 N N . PRO A 1 85 ? -5.114 1.946 -31.157 1.00 78.88 85 PRO A N 1
ATOM 636 C CA . PRO A 1 85 ? -4.592 0.592 -31.023 1.00 78.88 85 PRO A CA 1
ATOM 637 C C . PRO A 1 85 ? -3.785 0.436 -29.721 1.00 78.88 85 PRO A C 1
ATOM 639 O O . PRO A 1 85 ? -3.285 1.433 -29.190 1.00 78.88 85 PRO A O 1
ATOM 642 N N . PRO A 1 86 ? -3.645 -0.797 -29.201 1.00 81.25 86 PRO A N 1
ATOM 643 C CA . PRO A 1 86 ? -2.779 -1.074 -28.059 1.00 81.25 86 PRO A CA 1
ATOM 644 C C . PRO A 1 86 ? -1.326 -0.700 -28.365 1.00 81.25 86 PRO A C 1
ATOM 646 O O . PRO A 1 86 ? -0.908 -0.654 -29.521 1.00 81.25 86 PRO A O 1
ATOM 649 N N . SER A 1 87 ? -0.538 -0.452 -27.320 1.00 80.31 87 SER A N 1
ATOM 650 C CA . SER A 1 87 ? 0.872 -0.099 -27.477 1.00 80.31 87 SER A CA 1
ATOM 651 C C . SER A 1 87 ? 1.660 -1.256 -28.094 1.00 80.31 87 SER A C 1
ATOM 653 O O . SER A 1 87 ? 1.699 -2.360 -27.540 1.00 80.31 87 SER A O 1
ATOM 655 N N . ASP A 1 88 ? 2.353 -0.982 -29.201 1.00 82.44 88 ASP A N 1
ATOM 656 C CA . ASP A 1 88 ? 3.263 -1.929 -29.864 1.00 82.44 88 ASP A CA 1
ATOM 657 C C . ASP A 1 88 ? 4.519 -2.232 -29.024 1.00 82.44 88 ASP A C 1
ATOM 659 O O . ASP A 1 88 ? 5.256 -3.169 -29.318 1.00 82.44 88 ASP A O 1
ATOM 663 N N . LYS A 1 89 ? 4.774 -1.437 -27.975 1.00 81.06 89 LYS A N 1
ATOM 664 C CA . LYS A 1 89 ? 5.921 -1.596 -27.063 1.00 81.06 89 LYS A CA 1
ATOM 665 C C . LYS A 1 89 ? 5.675 -2.603 -25.941 1.00 81.06 89 LYS A C 1
ATOM 667 O O . LYS A 1 89 ? 6.599 -2.915 -25.199 1.00 81.06 89 LYS A O 1
ATOM 672 N N . LEU A 1 90 ? 4.433 -3.050 -25.771 1.00 86.31 90 LEU A N 1
ATOM 673 C CA . LEU A 1 90 ? 4.081 -4.076 -24.798 1.00 86.31 90 LEU A CA 1
ATOM 674 C C . LEU A 1 90 ? 4.027 -5.422 -25.517 1.00 86.31 90 LEU A C 1
ATOM 676 O O . LEU A 1 90 ? 3.322 -5.566 -26.516 1.00 86.31 90 LEU A O 1
ATOM 680 N N . ASP A 1 91 ? 4.754 -6.413 -25.019 1.00 89.50 91 ASP A N 1
ATOM 681 C CA . ASP A 1 91 ? 4.569 -7.794 -25.453 1.00 89.50 91 ASP A CA 1
ATOM 682 C C . ASP A 1 91 ? 3.359 -8.429 -24.740 1.00 89.50 91 ASP A C 1
ATOM 684 O O . ASP A 1 91 ? 2.700 -7.812 -23.901 1.00 89.50 91 ASP A O 1
ATOM 688 N N . GLU A 1 92 ? 3.000 -9.651 -25.131 1.00 88.50 92 GLU A N 1
ATOM 689 C CA . GLU A 1 92 ? 1.861 -10.374 -24.547 1.00 88.50 92 GLU A CA 1
ATOM 690 C C . GLU A 1 92 ? 2.054 -10.612 -23.041 1.00 88.50 92 GLU A C 1
ATOM 692 O O . GLU A 1 92 ? 1.167 -10.297 -22.251 1.00 88.50 92 GLU A O 1
ATOM 697 N N . THR A 1 93 ? 3.256 -11.022 -22.627 1.00 89.19 93 THR A N 1
ATOM 698 C CA . THR A 1 93 ? 3.621 -11.240 -21.219 1.00 89.19 93 THR A CA 1
ATOM 699 C C . THR A 1 93 ? 3.435 -9.987 -20.360 1.00 89.19 93 THR A C 1
ATOM 701 O O . THR A 1 93 ? 2.909 -10.062 -19.244 1.00 89.19 93 THR A O 1
ATOM 704 N N . ALA A 1 94 ? 3.852 -8.820 -20.859 1.00 89.75 94 ALA A N 1
ATOM 705 C CA . ALA A 1 94 ? 3.694 -7.561 -20.148 1.00 89.75 94 ALA A CA 1
ATOM 706 C C . ALA A 1 94 ? 2.226 -7.149 -20.054 1.00 89.75 94 ALA A C 1
ATOM 708 O O . ALA A 1 94 ? 1.796 -6.693 -18.993 1.00 89.75 94 ALA A O 1
ATOM 709 N N . ARG A 1 95 ? 1.441 -7.354 -21.120 1.00 91.88 95 ARG A N 1
ATOM 710 C CA . ARG A 1 95 ? -0.006 -7.094 -21.092 1.00 91.88 95 ARG A CA 1
ATOM 711 C C . ARG A 1 95 ? -0.711 -7.975 -20.067 1.00 91.88 95 ARG A C 1
ATOM 713 O O . ARG A 1 95 ? -1.465 -7.444 -19.258 1.00 91.88 95 ARG A O 1
ATOM 720 N N . ASP A 1 96 ? -0.424 -9.273 -20.042 1.00 90.75 96 ASP A N 1
ATOM 721 C CA . ASP A 1 96 ? -1.022 -10.213 -19.085 1.00 90.75 96 ASP A CA 1
ATOM 722 C C . ASP A 1 96 ? -0.655 -9.874 -17.635 1.00 90.75 96 ASP A C 1
ATOM 724 O O . ASP A 1 96 ? -1.503 -9.906 -16.734 1.00 90.75 96 ASP A O 1
ATOM 728 N N . SER A 1 97 ? 0.603 -9.491 -17.403 1.00 90.88 97 SER A N 1
ATOM 729 C CA . SER A 1 97 ? 1.084 -9.083 -16.079 1.00 90.88 97 SER A CA 1
ATOM 730 C C . SER A 1 97 ? 0.403 -7.797 -15.603 1.00 90.88 97 SER A C 1
ATOM 732 O O . SER A 1 97 ? -0.080 -7.734 -14.472 1.00 90.88 97 SER A O 1
ATOM 734 N N . ILE A 1 98 ? 0.303 -6.783 -16.472 1.00 92.94 98 ILE A N 1
ATOM 735 C CA . ILE A 1 98 ? -0.380 -5.518 -16.166 1.00 92.94 98 ILE A CA 1
ATOM 736 C C . ILE A 1 98 ? -1.882 -5.750 -15.968 1.00 92.94 98 ILE A C 1
ATOM 738 O O . ILE A 1 98 ? -2.468 -5.186 -15.046 1.00 92.94 98 ILE A O 1
ATOM 742 N N . TRP A 1 99 ? -2.509 -6.603 -16.780 1.00 90.50 99 TRP A N 1
ATOM 743 C CA . TRP A 1 99 ? -3.922 -6.945 -16.637 1.00 90.50 99 TRP A CA 1
ATOM 744 C C . TRP A 1 99 ? -4.205 -7.597 -15.284 1.00 90.50 99 TRP A C 1
ATOM 746 O O . TRP A 1 99 ? -5.117 -7.182 -14.572 1.00 90.50 99 TRP A O 1
ATOM 756 N N . THR A 1 100 ? -3.378 -8.573 -14.900 1.00 91.19 100 THR A N 1
ATOM 757 C CA . THR A 1 100 ? -3.465 -9.241 -13.595 1.00 91.19 100 THR A CA 1
ATOM 758 C C . THR A 1 100 ? -3.291 -8.244 -12.453 1.00 91.19 100 THR A C 1
ATOM 760 O O . THR A 1 100 ? -4.071 -8.254 -11.500 1.00 91.19 100 THR A O 1
ATOM 763 N N . LEU A 1 101 ? -2.307 -7.345 -12.561 1.00 92.56 101 LEU A N 1
ATOM 764 C CA . LEU A 1 101 ? -2.097 -6.280 -11.586 1.00 92.56 101 LEU A CA 1
ATOM 765 C C . LEU A 1 101 ? -3.340 -5.394 -11.453 1.00 92.56 101 LEU A C 1
ATOM 767 O O . LEU A 1 101 ? -3.810 -5.180 -10.340 1.00 92.56 101 LEU A O 1
ATOM 771 N N . VAL A 1 102 ? -3.881 -4.880 -12.559 1.00 91.00 102 VAL A N 1
ATOM 772 C CA . VAL A 1 102 ? -5.045 -3.984 -12.525 1.00 91.00 102 VAL A CA 1
ATOM 773 C C . VAL A 1 102 ? -6.275 -4.698 -11.970 1.00 91.00 102 VAL A C 1
ATOM 775 O O . VAL A 1 102 ? -6.991 -4.120 -11.151 1.00 91.00 102 VAL A O 1
ATOM 778 N N . ASP A 1 103 ? -6.503 -5.955 -12.352 1.00 86.94 103 ASP A N 1
ATOM 779 C CA . ASP A 1 103 ? -7.614 -6.740 -11.821 1.00 86.94 103 ASP A CA 1
ATOM 780 C C . ASP A 1 103 ? -7.515 -6.899 -10.299 1.00 86.94 103 ASP A C 1
ATOM 782 O O . ASP A 1 103 ? -8.472 -6.619 -9.575 1.00 86.94 103 ASP A O 1
ATOM 786 N N . VAL A 1 104 ? -6.329 -7.237 -9.788 1.00 85.88 104 VAL A N 1
ATOM 787 C CA . VAL A 1 104 ? -6.091 -7.330 -8.343 1.00 85.88 104 VAL A CA 1
ATOM 788 C C . VAL A 1 104 ? -6.251 -5.968 -7.665 1.00 85.88 104 VAL A C 1
ATOM 790 O O . VAL A 1 104 ? -6.967 -5.852 -6.666 1.00 85.88 104 VAL A O 1
ATOM 793 N N . MET A 1 105 ? -5.642 -4.920 -8.221 1.00 85.88 105 MET A N 1
ATOM 794 C CA . MET A 1 105 ? -5.674 -3.579 -7.641 1.00 85.88 105 MET A CA 1
ATOM 795 C C . MET A 1 105 ? -7.075 -2.982 -7.620 1.00 85.88 105 MET A C 1
ATOM 797 O O . MET A 1 105 ? -7.363 -2.210 -6.711 1.00 85.88 105 MET A O 1
ATOM 801 N N . LEU A 1 106 ? -7.976 -3.347 -8.535 1.00 82.31 106 LEU A N 1
ATOM 802 C CA . LEU A 1 106 ? -9.342 -2.818 -8.565 1.00 82.31 106 LEU A CA 1
ATOM 803 C C . LEU A 1 106 ? -10.367 -3.743 -7.890 1.00 82.31 106 LEU A C 1
ATOM 805 O O . LEU A 1 106 ? -11.246 -3.237 -7.183 1.00 82.31 106 LEU A O 1
ATOM 809 N N . HIS A 1 107 ? -10.237 -5.065 -8.032 1.00 72.19 107 HIS A N 1
ATOM 810 C CA . HIS A 1 107 ? -11.283 -6.028 -7.665 1.00 72.19 107 HIS A CA 1
ATOM 811 C C . HIS A 1 107 ? -10.922 -6.967 -6.499 1.00 72.19 107 HIS A C 1
ATOM 813 O O . HIS A 1 107 ? -11.821 -7.354 -5.739 1.00 72.19 107 HIS A O 1
ATOM 819 N N . ASP A 1 108 ? -9.645 -7.318 -6.294 1.00 72.50 108 ASP A N 1
ATOM 820 C CA . ASP A 1 108 ? -9.251 -8.269 -5.242 1.00 72.50 108 ASP A CA 1
ATOM 821 C C . ASP A 1 108 ? -8.919 -7.576 -3.910 1.00 72.50 108 ASP A C 1
ATOM 823 O O . ASP A 1 108 ? -7.789 -7.218 -3.582 1.00 72.50 108 ASP A O 1
ATOM 827 N N . HIS A 1 109 ? -9.954 -7.427 -3.085 1.00 62.97 109 HIS A N 1
ATOM 828 C CA . HIS A 1 109 ? -9.879 -6.849 -1.741 1.00 62.97 109 HIS A CA 1
ATOM 829 C C . HIS A 1 109 ? -9.209 -7.756 -0.694 1.00 62.97 109 HIS A C 1
ATOM 831 O O . HIS A 1 109 ? -9.119 -7.356 0.467 1.00 62.97 109 HIS A O 1
ATOM 837 N N . ARG A 1 110 ? -8.812 -8.988 -1.041 1.00 66.38 110 ARG A N 1
ATOM 838 C CA . ARG A 1 110 ? -8.251 -9.946 -0.070 1.00 66.38 110 ARG A CA 1
ATOM 839 C C . ARG A 1 110 ? -6.737 -9.894 0.011 1.00 66.38 110 ARG A C 1
ATOM 841 O O . ARG A 1 110 ? -6.179 -10.430 0.965 1.00 66.38 110 ARG A O 1
ATOM 848 N N . ARG A 1 111 ? -6.093 -9.277 -0.978 1.00 78.69 111 ARG A N 1
ATOM 849 C CA . ARG A 1 111 ? -4.640 -9.186 -1.030 1.00 78.69 111 ARG A CA 1
ATOM 850 C C . ARG A 1 111 ? -4.123 -8.215 0.009 1.00 78.69 111 ARG A C 1
ATOM 852 O O . ARG A 1 111 ? -4.603 -7.087 0.128 1.00 78.69 111 ARG A O 1
ATOM 859 N N . THR A 1 112 ? -3.129 -8.677 0.746 1.00 82.25 112 THR A N 1
ATOM 860 C CA . THR A 1 112 ? -2.315 -7.862 1.641 1.00 82.25 112 THR A CA 1
ATOM 861 C C . THR A 1 112 ? -1.530 -6.819 0.846 1.00 82.25 112 THR A C 1
ATOM 863 O O . THR A 1 112 ? -1.328 -6.962 -0.360 1.00 82.25 112 THR A O 1
ATOM 866 N N . LEU A 1 113 ? -1.066 -5.759 1.516 1.00 86.12 113 LEU A N 1
ATOM 867 C CA . LEU A 1 113 ? -0.226 -4.746 0.866 1.00 86.12 113 LEU A CA 1
ATOM 868 C C . LEU A 1 113 ? 1.083 -5.346 0.331 1.00 86.12 113 LEU A C 1
ATOM 870 O O . LEU A 1 113 ? 1.541 -4.923 -0.721 1.00 86.12 113 LEU A O 1
ATOM 874 N N . ALA A 1 114 ? 1.644 -6.354 1.008 1.00 89.94 114 ALA A N 1
ATOM 875 C CA . ALA A 1 114 ? 2.826 -7.078 0.539 1.00 89.94 114 ALA A CA 1
ATOM 876 C C . ALA A 1 114 ? 2.561 -7.807 -0.791 1.00 89.94 114 ALA A C 1
ATOM 878 O O . ALA A 1 114 ? 3.305 -7.622 -1.745 1.00 89.94 114 ALA A O 1
ATOM 879 N N . GLU A 1 115 ? 1.445 -8.536 -0.906 1.00 90.25 115 GLU A N 1
ATOM 880 C CA . GLU A 1 115 ? 1.068 -9.197 -2.167 1.00 90.25 115 GLU A CA 1
ATOM 881 C C . GLU A 1 115 ? 0.757 -8.195 -3.291 1.00 90.25 115 GLU A C 1
ATOM 883 O O . GLU A 1 115 ? 1.067 -8.447 -4.453 1.00 90.25 115 GLU A O 1
ATOM 888 N N . GLN A 1 116 ? 0.132 -7.056 -2.967 1.00 90.94 116 GLN A N 1
ATOM 889 C CA . GLN A 1 116 ? -0.094 -5.985 -3.943 1.00 90.94 116 GLN A CA 1
ATOM 890 C C . GLN A 1 116 ? 1.238 -5.391 -4.415 1.00 90.94 116 GLN A C 1
ATOM 892 O O . GLN A 1 116 ? 1.423 -5.180 -5.612 1.00 90.94 116 GLN A O 1
ATOM 897 N N . PHE A 1 117 ? 2.179 -5.169 -3.495 1.00 94.31 117 PHE A N 1
ATOM 898 C CA . PHE A 1 117 ? 3.525 -4.713 -3.823 1.00 94.31 117 PHE A CA 1
ATOM 899 C C . PHE A 1 117 ? 4.247 -5.705 -4.737 1.00 94.31 117 PHE A C 1
ATOM 901 O O . PHE A 1 117 ? 4.808 -5.267 -5.736 1.00 94.31 117 PHE A O 1
ATOM 908 N N . ASP A 1 118 ? 4.174 -7.012 -4.470 1.00 94.94 118 ASP A N 1
ATOM 909 C CA . ASP A 1 118 ? 4.817 -8.036 -5.304 1.00 94.94 118 ASP A CA 1
ATOM 910 C C . ASP A 1 118 ? 4.356 -7.964 -6.763 1.00 94.94 118 ASP A C 1
ATOM 912 O O . ASP A 1 118 ? 5.174 -8.039 -7.679 1.00 94.94 118 ASP A O 1
ATOM 916 N N . LEU A 1 119 ? 3.056 -7.755 -6.994 1.00 94.31 119 LEU A N 1
ATOM 917 C CA . LEU A 1 119 ? 2.502 -7.608 -8.342 1.00 94.31 119 LEU A CA 1
ATOM 918 C C . LEU A 1 119 ? 3.000 -6.335 -9.033 1.00 94.31 119 LEU A C 1
ATOM 920 O O . LEU A 1 119 ? 3.378 -6.375 -10.205 1.00 94.31 119 LEU A O 1
ATOM 924 N N . VAL A 1 120 ? 3.015 -5.207 -8.317 1.00 95.00 120 VAL A N 1
ATOM 925 C CA . VAL A 1 120 ? 3.499 -3.930 -8.863 1.00 95.00 120 VAL A CA 1
ATOM 926 C C . VAL A 1 120 ? 4.996 -4.008 -9.157 1.00 95.00 120 VAL A C 1
ATOM 928 O O . VAL A 1 120 ? 5.440 -3.582 -10.221 1.00 95.00 120 VAL A O 1
ATOM 931 N N . TYR A 1 121 ? 5.775 -4.582 -8.241 1.00 96.31 121 TYR A N 1
ATOM 932 C CA . TYR A 1 121 ? 7.217 -4.742 -8.379 1.00 96.31 121 TYR A CA 1
ATOM 933 C C . TYR A 1 121 ? 7.573 -5.700 -9.519 1.00 96.31 121 TYR A C 1
ATOM 935 O O . TYR A 1 121 ? 8.452 -5.386 -10.320 1.00 96.31 121 TYR A O 1
ATOM 943 N N . ALA A 1 122 ? 6.854 -6.818 -9.659 1.00 94.62 122 ALA A N 1
ATOM 944 C CA . ALA A 1 122 ? 7.015 -7.725 -10.792 1.00 94.62 122 ALA A CA 1
ATOM 945 C C . ALA A 1 122 ? 6.751 -7.008 -12.124 1.00 94.62 122 ALA A C 1
ATOM 947 O O . ALA A 1 122 ? 7.554 -7.129 -13.048 1.00 94.62 122 ALA A O 1
ATOM 948 N N . ALA A 1 123 ? 5.689 -6.198 -12.204 1.00 94.75 123 ALA A N 1
ATOM 949 C CA . ALA A 1 123 ? 5.390 -5.404 -13.393 1.00 94.75 123 ALA A CA 1
ATOM 950 C C . ALA A 1 123 ? 6.466 -4.337 -13.681 1.00 94.75 123 ALA A C 1
ATOM 952 O O . ALA A 1 123 ? 6.845 -4.147 -14.835 1.00 94.75 123 ALA A O 1
ATOM 953 N N . LEU A 1 124 ? 7.002 -3.670 -12.652 1.00 94.62 124 LEU A N 1
ATOM 954 C CA . LEU A 1 124 ? 8.094 -2.692 -12.782 1.00 94.62 124 LEU A CA 1
ATOM 955 C C . LEU A 1 124 ? 9.419 -3.331 -13.224 1.00 94.62 124 LEU A C 1
ATOM 957 O O . LEU A 1 124 ? 10.224 -2.676 -13.887 1.00 94.62 124 LEU A O 1
ATOM 961 N N . CYS A 1 125 ? 9.642 -4.602 -12.889 1.00 94.00 125 CYS A N 1
ATOM 962 C CA . CYS A 1 125 ? 10.816 -5.364 -13.310 1.00 94.00 125 CYS A CA 1
ATOM 963 C C . CYS A 1 125 ? 10.727 -5.887 -14.756 1.00 94.00 125 CYS A C 1
ATOM 965 O O . CYS A 1 125 ? 11.706 -6.445 -15.248 1.00 94.00 125 CYS A O 1
ATOM 967 N N . LEU A 1 126 ? 9.600 -5.712 -15.456 1.00 91.94 126 LEU A N 1
ATOM 968 C CA . LEU A 1 126 ? 9.482 -6.100 -16.863 1.00 91.94 126 LEU A CA 1
ATOM 969 C C . LEU A 1 126 ? 10.321 -5.180 -17.769 1.00 91.94 126 LEU A C 1
ATOM 971 O O . LEU A 1 126 ? 10.324 -3.963 -17.559 1.00 91.94 126 LEU A O 1
ATOM 975 N N . PRO A 1 127 ? 10.937 -5.703 -18.850 1.00 90.31 127 PRO A N 1
ATOM 976 C CA . PRO A 1 127 ? 11.654 -4.877 -19.827 1.00 90.31 127 PRO A CA 1
ATOM 977 C C . PRO A 1 127 ? 10.790 -3.739 -20.383 1.00 90.31 127 PRO A C 1
ATOM 979 O O . PRO A 1 127 ? 11.224 -2.591 -20.459 1.00 90.31 127 PRO A O 1
ATOM 982 N N . ALA A 1 128 ? 9.517 -4.029 -20.659 1.00 88.12 128 ALA A N 1
ATOM 983 C CA . ALA A 1 128 ? 8.563 -3.055 -21.172 1.00 88.12 128 ALA A CA 1
ATOM 984 C C . ALA A 1 128 ? 8.361 -1.845 -20.235 1.00 88.12 128 ALA A C 1
ATOM 986 O O . ALA A 1 128 ? 8.190 -0.721 -20.709 1.00 88.12 128 ALA A O 1
ATOM 987 N N . ALA A 1 129 ? 8.434 -2.045 -18.913 1.00 90.19 129 ALA A N 1
ATOM 988 C CA . ALA A 1 129 ? 8.348 -0.963 -17.933 1.00 90.19 129 ALA A CA 1
ATOM 989 C C . ALA A 1 129 ? 9.625 -0.111 -17.876 1.00 90.19 129 ALA A C 1
ATOM 991 O O . ALA A 1 129 ? 9.563 1.048 -17.484 1.00 90.19 129 ALA A O 1
ATOM 992 N N . GLN A 1 130 ? 10.775 -0.644 -18.290 1.00 89.31 130 GLN A N 1
ATOM 993 C CA . GLN A 1 130 ? 12.027 0.116 -18.358 1.00 89.31 130 GLN A CA 1
ATOM 994 C C . GLN A 1 130 ? 12.177 0.874 -19.682 1.00 89.31 130 GLN A C 1
ATOM 996 O O . GLN A 1 130 ? 12.781 1.946 -19.732 1.00 89.31 130 GLN A O 1
ATOM 1001 N N . GLU A 1 131 ? 11.601 0.346 -20.761 1.00 89.19 131 GLU A N 1
ATOM 1002 C CA . GLU A 1 131 ? 11.675 0.938 -22.100 1.00 89.19 131 GLU A CA 1
ATOM 1003 C C . GLU A 1 131 ? 10.550 1.951 -22.374 1.00 89.19 131 GLU A C 1
ATOM 1005 O O . GLU A 1 131 ? 10.725 2.907 -23.141 1.00 89.19 131 GLU A O 1
ATOM 1010 N N . CYS A 1 132 ? 9.383 1.777 -21.744 1.00 90.19 132 CYS A N 1
ATOM 1011 C CA . CYS A 1 132 ? 8.233 2.660 -21.895 1.00 90.19 132 CYS A CA 1
ATOM 1012 C C . CYS A 1 132 ? 8.022 3.531 -20.649 1.00 90.19 132 CYS A C 1
ATOM 1014 O O . CYS A 1 132 ? 7.448 3.100 -19.650 1.00 90.19 132 CYS A O 1
ATOM 1016 N N . ARG A 1 133 ? 8.420 4.809 -20.742 1.00 90.75 133 ARG A N 1
ATOM 1017 C CA . ARG A 1 133 ? 8.275 5.782 -19.642 1.00 90.75 133 ARG A CA 1
ATOM 1018 C C . ARG A 1 133 ? 6.836 5.964 -19.162 1.00 90.75 133 ARG A C 1
ATOM 1020 O O . ARG A 1 133 ? 6.635 6.201 -17.977 1.00 90.75 133 ARG A O 1
ATOM 1027 N N . ASP A 1 134 ? 5.853 5.869 -20.053 1.00 91.31 134 ASP A N 1
ATOM 1028 C CA . ASP A 1 134 ? 4.446 6.049 -19.681 1.00 91.31 134 ASP A CA 1
ATOM 1029 C C . ASP A 1 134 ? 3.953 4.888 -18.812 1.00 91.31 134 ASP A C 1
ATOM 1031 O O . ASP A 1 134 ? 3.367 5.122 -17.756 1.00 91.31 134 ASP A O 1
ATOM 1035 N N . VAL A 1 135 ? 4.301 3.649 -19.184 1.00 92.69 135 VAL A N 1
ATOM 1036 C CA . VAL A 1 135 ? 4.039 2.446 -18.377 1.00 92.69 135 VAL A CA 1
ATOM 1037 C C . VAL A 1 135 ? 4.734 2.558 -17.024 1.00 92.69 135 VAL A C 1
ATOM 1039 O O . VAL A 1 135 ? 4.086 2.385 -15.993 1.00 92.69 135 VAL A O 1
ATOM 1042 N N . GLN A 1 136 ? 6.020 2.927 -17.012 1.00 93.88 136 GLN A N 1
ATOM 1043 C CA . GLN A 1 136 ? 6.775 3.123 -15.774 1.00 93.88 136 GLN A CA 1
ATOM 1044 C C . GLN A 1 136 ? 6.102 4.144 -14.855 1.00 93.88 136 GLN A C 1
ATOM 1046 O O . GLN A 1 136 ? 5.921 3.894 -13.667 1.00 93.88 136 GLN A O 1
ATOM 1051 N N . ARG A 1 137 ? 5.699 5.292 -15.408 1.00 93.94 137 ARG A N 1
ATOM 1052 C CA . ARG A 1 137 ? 5.055 6.373 -14.661 1.00 93.94 137 ARG A CA 1
ATOM 1053 C C . ARG A 1 137 ? 3.742 5.911 -14.039 1.00 93.94 137 ARG A C 1
ATOM 1055 O O . ARG A 1 137 ? 3.509 6.191 -12.868 1.00 93.94 137 ARG A O 1
ATOM 1062 N N . CYS A 1 138 ? 2.900 5.203 -14.789 1.00 94.19 138 CYS A N 1
ATOM 1063 C CA . CYS A 1 138 ? 1.645 4.684 -14.252 1.00 94.19 138 CYS A CA 1
ATOM 1064 C C . CYS A 1 138 ? 1.899 3.639 -13.157 1.00 94.19 138 CYS A C 1
ATOM 1066 O O . CYS A 1 138 ? 1.292 3.721 -12.093 1.00 94.19 138 CYS A O 1
ATOM 1068 N N . LEU A 1 139 ? 2.848 2.719 -13.356 1.00 95.25 139 LEU A N 1
ATOM 1069 C CA . LEU A 1 139 ? 3.220 1.729 -12.340 1.00 95.25 139 LEU A CA 1
ATOM 1070 C C . LEU A 1 139 ? 3.802 2.371 -11.069 1.00 95.25 139 LEU A C 1
ATOM 1072 O O . LEU A 1 139 ? 3.507 1.903 -9.974 1.00 95.25 139 LEU A O 1
ATOM 1076 N N . LEU A 1 140 ? 4.558 3.468 -11.182 1.00 94.31 140 LEU A N 1
ATOM 1077 C CA . LEU A 1 140 ? 5.036 4.246 -10.031 1.00 94.31 140 LEU A CA 1
ATOM 1078 C C . LEU A 1 140 ? 3.888 4.903 -9.254 1.00 94.31 140 LEU A C 1
ATOM 1080 O O . LEU A 1 140 ? 3.912 4.915 -8.026 1.00 94.31 140 LEU A O 1
ATOM 1084 N N . VAL A 1 141 ? 2.855 5.402 -9.941 1.00 92.56 141 VAL A N 1
ATOM 1085 C CA . VAL A 1 141 ? 1.645 5.912 -9.270 1.00 92.56 141 VAL A CA 1
ATOM 1086 C C . VAL A 1 141 ? 0.930 4.787 -8.520 1.00 92.56 141 VAL A C 1
ATOM 1088 O O . VAL A 1 141 ? 0.522 4.981 -7.377 1.00 92.56 141 VAL A O 1
ATOM 1091 N N . VAL A 1 142 ? 0.824 3.595 -9.117 1.00 92.94 142 VAL A N 1
ATOM 1092 C CA . VAL A 1 142 ? 0.269 2.423 -8.421 1.00 92.94 142 VAL A CA 1
ATOM 1093 C C . VAL A 1 142 ? 1.138 2.064 -7.209 1.00 92.94 142 VAL A C 1
ATOM 1095 O O . VAL A 1 142 ? 0.604 1.880 -6.117 1.00 92.94 142 VAL A O 1
ATOM 1098 N N . LEU A 1 143 ? 2.466 2.051 -7.354 1.00 93.94 143 LEU A N 1
ATOM 1099 C CA . LEU A 1 143 ? 3.410 1.773 -6.266 1.00 93.94 143 LEU A CA 1
ATOM 1100 C C . LEU A 1 143 ? 3.238 2.745 -5.089 1.00 93.94 143 LEU A C 1
ATOM 1102 O O . LEU A 1 143 ? 3.214 2.318 -3.933 1.00 93.94 143 LEU A O 1
ATOM 1106 N N . HIS A 1 144 ? 3.056 4.037 -5.377 1.00 90.50 144 HIS A N 1
ATOM 1107 C CA . HIS A 1 144 ? 2.808 5.076 -4.370 1.00 90.50 144 HIS A CA 1
ATOM 1108 C C . HIS A 1 144 ? 1.564 4.802 -3.522 1.00 90.50 144 HIS A C 1
ATOM 1110 O O . HIS A 1 144 ? 1.521 5.150 -2.345 1.00 90.50 144 HIS A O 1
ATOM 1116 N N . THR A 1 145 ? 0.553 4.145 -4.094 1.00 86.81 145 THR A N 1
ATOM 1117 C CA . THR A 1 145 ? -0.685 3.824 -3.368 1.00 86.81 145 THR A CA 1
ATOM 1118 C C . THR A 1 145 ? -0.531 2.650 -2.398 1.00 86.81 145 THR A C 1
ATOM 1120 O O . THR A 1 145 ? -1.331 2.519 -1.472 1.00 86.81 145 THR A O 1
ATOM 1123 N N . VAL A 1 146 ? 0.505 1.823 -2.579 1.00 88.31 146 VAL A N 1
ATOM 1124 C CA . VAL A 1 146 ? 0.763 0.618 -1.775 1.00 88.31 146 VAL A CA 1
ATOM 1125 C C . VAL A 1 146 ? 1.802 0.876 -0.682 1.00 88.31 146 VAL A C 1
ATOM 1127 O O . VAL A 1 146 ? 1.678 0.348 0.425 1.00 88.31 146 VAL A O 1
ATOM 1130 N N . LEU A 1 147 ? 2.823 1.685 -0.972 1.00 90.62 147 LEU A N 1
ATOM 1131 C CA . LEU A 1 147 ? 3.950 1.906 -0.068 1.00 90.62 147 LEU A CA 1
ATOM 1132 C C . LEU A 1 147 ? 3.729 3.072 0.915 1.00 90.62 147 LEU A C 1
ATOM 1134 O O . LEU A 1 147 ? 3.067 4.057 0.583 1.00 90.62 147 LEU A O 1
ATOM 1138 N N . PRO A 1 148 ? 4.351 3.025 2.111 1.00 89.69 148 PRO A N 1
ATOM 1139 C CA . PRO A 1 148 ? 4.553 4.215 2.926 1.00 89.69 148 PRO A CA 1
ATOM 1140 C C . PRO A 1 148 ? 5.330 5.283 2.147 1.00 89.69 148 PRO A C 1
ATOM 1142 O O . PRO A 1 148 ? 6.304 4.960 1.466 1.00 89.69 148 PRO A O 1
ATOM 1145 N N . GLU A 1 149 ? 4.966 6.558 2.319 1.00 88.44 149 GLU A N 1
ATOM 1146 C CA . GLU A 1 149 ? 5.598 7.692 1.621 1.00 88.44 149 GLU A CA 1
ATOM 1147 C C . GLU A 1 149 ? 7.130 7.671 1.735 1.00 88.44 149 GLU A C 1
ATOM 1149 O O . GLU A 1 149 ? 7.823 7.803 0.730 1.00 88.44 149 GLU A O 1
ATOM 1154 N N . ALA A 1 150 ? 7.668 7.452 2.940 1.00 90.62 150 ALA A N 1
ATOM 1155 C CA . ALA A 1 150 ? 9.112 7.422 3.170 1.00 90.62 150 ALA A CA 1
ATOM 1156 C C . ALA A 1 150 ? 9.815 6.334 2.339 1.00 90.62 150 ALA A C 1
ATOM 1158 O O . ALA A 1 150 ? 10.876 6.582 1.775 1.00 90.62 150 ALA A O 1
ATOM 1159 N N . LEU A 1 151 ? 9.198 5.155 2.207 1.00 94.44 151 LEU A N 1
ATOM 1160 C CA . LEU A 1 151 ? 9.739 4.059 1.406 1.00 94.44 151 LEU A CA 1
ATOM 1161 C C . LEU A 1 151 ? 9.579 4.339 -0.094 1.00 94.44 151 LEU A C 1
ATOM 1163 O O . LEU A 1 151 ? 10.516 4.129 -0.858 1.00 94.44 151 LEU A O 1
ATOM 1167 N N . TYR A 1 152 ? 8.435 4.884 -0.518 1.00 94.50 152 TYR A N 1
ATOM 1168 C CA . TYR A 1 152 ? 8.221 5.290 -1.909 1.00 94.50 152 TYR A CA 1
ATOM 1169 C C . TYR A 1 152 ? 9.279 6.299 -2.389 1.00 94.50 152 TYR A C 1
ATOM 1171 O O . TYR A 1 152 ? 9.797 6.168 -3.496 1.00 94.50 152 TYR A O 1
ATOM 1179 N N . ARG A 1 153 ? 9.674 7.262 -1.544 1.00 94.38 153 ARG A N 1
ATOM 1180 C CA . ARG A 1 153 ? 10.731 8.234 -1.877 1.00 94.38 153 ARG A CA 1
ATOM 1181 C C . ARG A 1 153 ? 12.083 7.589 -2.158 1.00 94.38 153 ARG A C 1
ATOM 1183 O O . ARG A 1 153 ? 12.846 8.128 -2.957 1.00 94.38 153 ARG A O 1
ATOM 1190 N N . VAL A 1 154 ? 12.378 6.437 -1.557 1.00 96.06 154 VAL A N 1
ATOM 1191 C CA . VAL A 1 154 ? 13.590 5.667 -1.869 1.00 96.06 154 VAL A CA 1
ATOM 1192 C C . VAL A 1 154 ? 13.500 5.084 -3.281 1.00 96.06 154 VAL A C 1
ATOM 1194 O O . VAL A 1 154 ? 14.423 5.284 -4.066 1.00 96.06 154 VAL A O 1
ATOM 1197 N N . PHE A 1 155 ? 12.374 4.455 -3.633 1.00 95.25 155 PHE A N 1
ATOM 1198 C CA . PHE A 1 155 ? 12.114 3.923 -4.981 1.00 95.25 155 PHE A CA 1
ATOM 1199 C C . PHE A 1 155 ? 12.090 5.006 -6.070 1.00 95.25 155 PHE A C 1
ATOM 1201 O O . PHE A 1 155 ? 12.438 4.745 -7.220 1.00 95.25 155 PHE A O 1
ATOM 1208 N N . GLU A 1 156 ? 11.679 6.226 -5.721 1.00 93.69 156 GLU A N 1
ATOM 1209 C CA . GLU A 1 156 ? 11.741 7.387 -6.613 1.00 93.69 156 GLU A CA 1
ATOM 1210 C C . GLU A 1 156 ? 13.183 7.895 -6.798 1.00 93.69 156 GLU A C 1
ATOM 1212 O O . GLU A 1 156 ? 13.548 8.359 -7.878 1.00 93.69 156 GLU A O 1
ATOM 1217 N N . SER A 1 157 ? 14.011 7.802 -5.753 1.00 93.12 157 SER A N 1
ATOM 1218 C CA . SER A 1 157 ? 15.372 8.358 -5.733 1.00 93.12 157 SER A CA 1
ATOM 1219 C C . SER A 1 157 ? 16.435 7.412 -6.291 1.00 93.12 157 SER A C 1
ATOM 1221 O O . SER A 1 157 ? 17.461 7.868 -6.796 1.00 93.12 157 SER A O 1
ATOM 1223 N N . VAL A 1 158 ? 16.228 6.101 -6.163 1.00 93.06 158 VAL A N 1
ATOM 1224 C CA . VAL A 1 158 ? 17.192 5.063 -6.540 1.00 93.06 158 VAL A CA 1
ATOM 1225 C C . VAL A 1 158 ? 16.485 4.011 -7.382 1.00 93.06 158 VAL A C 1
ATOM 1227 O O . VAL A 1 158 ? 15.395 3.556 -7.043 1.00 93.06 158 VAL A O 1
ATOM 1230 N N . ASN A 1 159 ? 17.123 3.592 -8.478 1.00 91.00 159 ASN A N 1
ATOM 1231 C CA . ASN A 1 159 ? 16.603 2.497 -9.285 1.00 91.00 159 ASN A CA 1
ATOM 1232 C C . ASN A 1 159 ? 16.801 1.162 -8.554 1.00 91.00 159 ASN A C 1
ATOM 1234 O O . ASN A 1 159 ? 17.886 0.584 -8.591 1.00 91.00 159 ASN A O 1
ATOM 1238 N N . LEU A 1 160 ? 15.738 0.697 -7.903 1.00 94.12 160 LEU A N 1
ATOM 1239 C CA . LEU A 1 160 ? 15.682 -0.595 -7.220 1.00 94.12 160 LEU A CA 1
ATOM 1240 C C . LEU A 1 160 ? 15.040 -1.694 -8.084 1.00 94.12 160 LEU A C 1
ATOM 1242 O O . LEU A 1 160 ? 14.816 -2.796 -7.596 1.00 94.12 160 LEU A O 1
ATOM 1246 N N . TYR A 1 161 ? 14.722 -1.415 -9.353 1.00 93.44 161 TYR A N 1
ATOM 1247 C CA . TYR A 1 161 ? 14.073 -2.378 -10.245 1.00 93.44 161 TYR A CA 1
ATOM 1248 C C . TYR A 1 161 ? 15.108 -3.313 -10.863 1.00 93.44 161 TYR A C 1
ATOM 1250 O O . TYR A 1 161 ? 15.958 -2.901 -11.655 1.00 93.44 161 TYR A O 1
ATOM 1258 N N . VAL A 1 162 ? 15.017 -4.594 -10.518 1.00 91.62 162 VAL A N 1
ATOM 1259 C CA . VAL A 1 162 ? 15.938 -5.622 -11.002 1.00 91.62 162 VAL A CA 1
ATOM 1260 C C . VAL A 1 162 ? 15.281 -6.383 -12.151 1.00 91.62 162 VAL A C 1
ATOM 1262 O O . VAL A 1 162 ? 14.358 -7.158 -11.922 1.00 91.62 162 VAL A O 1
ATOM 1265 N N . VAL A 1 163 ? 15.748 -6.183 -13.386 1.00 89.38 163 VAL A N 1
ATOM 1266 C CA . VAL A 1 163 ? 15.150 -6.771 -14.610 1.00 89.38 163 VAL A CA 1
ATOM 1267 C C . VAL A 1 163 ? 15.732 -8.143 -14.949 1.00 89.38 163 VAL A C 1
ATOM 1269 O O . VAL A 1 163 ? 15.011 -9.029 -15.404 1.00 89.38 163 VAL A O 1
ATOM 1272 N N . ASN A 1 164 ? 17.030 -8.332 -14.716 1.00 89.00 164 ASN A N 1
ATOM 1273 C CA . ASN A 1 164 ? 17.725 -9.568 -15.068 1.00 89.00 164 ASN A CA 1
ATOM 1274 C C . ASN A 1 164 ? 17.258 -10.741 -14.192 1.00 89.00 164 ASN A C 1
ATOM 1276 O O . ASN A 1 164 ? 16.784 -10.544 -13.075 1.00 89.00 164 ASN A O 1
ATOM 1280 N N . ASP A 1 165 ? 17.401 -11.964 -14.700 1.00 87.12 165 ASP A N 1
ATOM 1281 C CA . ASP A 1 165 ? 16.964 -13.191 -14.014 1.00 87.12 165 ASP A CA 1
ATOM 1282 C C . ASP A 1 165 ? 18.131 -14.129 -13.663 1.00 87.12 165 ASP A C 1
ATOM 1284 O O . ASP A 1 165 ? 17.986 -15.344 -13.567 1.00 87.12 165 ASP A O 1
ATOM 1288 N N . ASP A 1 166 ? 19.330 -13.567 -13.515 1.00 92.56 166 ASP A N 1
ATOM 1289 C CA . ASP A 1 166 ? 20.491 -14.296 -13.014 1.00 92.56 166 ASP A CA 1
ATOM 1290 C C . ASP A 1 166 ? 20.427 -14.490 -11.486 1.00 92.56 166 ASP A C 1
ATOM 1292 O O . ASP A 1 166 ? 19.665 -13.823 -10.785 1.00 92.56 166 ASP A O 1
ATOM 1296 N N . ALA A 1 167 ? 21.250 -15.401 -10.959 1.00 90.38 167 ALA A N 1
ATOM 1297 C CA . ALA A 1 167 ? 21.238 -15.756 -9.539 1.00 90.38 167 ALA A CA 1
ATOM 1298 C C . ALA A 1 167 ? 21.482 -14.551 -8.611 1.00 90.38 167 ALA A C 1
ATOM 1300 O O . ALA A 1 167 ? 20.821 -14.432 -7.583 1.00 90.38 167 ALA A O 1
ATOM 1301 N N . GLN A 1 168 ? 22.370 -13.626 -8.991 1.00 91.81 168 GLN A N 1
ATOM 1302 C CA . GLN A 1 168 ? 22.639 -12.428 -8.194 1.00 91.81 168 GLN A CA 1
ATOM 1303 C C . GLN A 1 168 ? 21.423 -11.494 -8.196 1.00 91.81 168 GLN A C 1
ATOM 1305 O O . GLN A 1 168 ? 21.029 -10.981 -7.152 1.00 91.81 168 GLN A O 1
ATOM 1310 N N . SER A 1 169 ? 20.789 -11.307 -9.353 1.00 92.31 169 SER A N 1
ATOM 1311 C CA . SER A 1 169 ? 19.551 -10.532 -9.474 1.00 92.31 169 SER A CA 1
ATOM 1312 C C . SER A 1 169 ? 18.396 -11.133 -8.664 1.00 92.31 169 SER A C 1
ATOM 1314 O O . SER A 1 169 ? 17.601 -10.400 -8.073 1.00 92.31 169 SER A O 1
ATOM 1316 N N . GLN A 1 170 ? 18.307 -12.462 -8.583 1.00 92.19 170 GLN A N 1
ATOM 1317 C CA . GLN A 1 170 ? 17.321 -13.143 -7.740 1.00 92.19 170 GLN A CA 1
ATOM 1318 C C . GLN A 1 170 ? 17.578 -12.898 -6.249 1.00 92.19 170 GLN A C 1
ATOM 1320 O O . GLN A 1 170 ? 16.639 -12.550 -5.533 1.00 92.19 170 GLN A O 1
ATOM 1325 N N . GLU A 1 171 ? 18.832 -12.980 -5.796 1.00 93.31 171 GLU A N 1
ATOM 1326 C CA . GLU A 1 171 ? 19.214 -12.643 -4.417 1.00 93.31 171 GLU A CA 1
ATOM 1327 C C . GLU A 1 171 ? 18.911 -11.172 -4.080 1.00 93.31 171 GLU A C 1
ATOM 1329 O O . GLU A 1 171 ? 18.341 -10.881 -3.026 1.00 93.31 171 GLU A O 1
ATOM 1334 N N . GLN A 1 172 ? 19.205 -10.241 -4.997 1.00 94.12 172 GLN A N 1
ATOM 1335 C CA . GLN A 1 172 ? 18.882 -8.818 -4.835 1.00 94.12 172 GLN A CA 1
ATOM 1336 C C . GLN A 1 172 ? 17.375 -8.582 -4.688 1.00 94.12 172 GLN A C 1
ATOM 1338 O O . GLN A 1 172 ? 16.945 -7.846 -3.796 1.00 94.12 172 GLN A O 1
ATOM 1343 N N . ARG A 1 173 ? 16.564 -9.211 -5.552 1.00 94.62 173 ARG A N 1
ATOM 1344 C CA . ARG A 1 173 ? 15.099 -9.143 -5.462 1.00 94.62 173 ARG A CA 1
ATOM 1345 C C . ARG A 1 173 ? 14.626 -9.703 -4.130 1.00 94.62 173 ARG A C 1
ATOM 1347 O O . ARG A 1 173 ? 13.824 -9.060 -3.467 1.00 94.62 173 ARG A O 1
ATOM 1354 N N . GLU A 1 174 ? 15.121 -10.865 -3.724 1.00 93.25 174 GLU A N 1
ATOM 1355 C CA . GLU A 1 174 ? 14.682 -11.513 -2.493 1.00 93.25 174 GLU A CA 1
ATOM 1356 C C . GLU A 1 174 ? 14.988 -10.663 -1.251 1.00 93.25 174 GLU A C 1
ATOM 1358 O O . GLU A 1 174 ? 14.102 -10.469 -0.416 1.00 93.25 174 GLU A O 1
ATOM 1363 N N . ALA A 1 175 ? 16.194 -10.098 -1.150 1.00 93.56 175 ALA A N 1
ATOM 1364 C CA . ALA A 1 175 ? 16.558 -9.193 -0.060 1.00 93.56 175 ALA A CA 1
ATOM 1365 C C . ALA A 1 175 ? 15.639 -7.959 -0.012 1.00 93.56 175 ALA A C 1
ATOM 1367 O O . ALA A 1 175 ? 15.107 -7.619 1.048 1.00 93.56 175 ALA A O 1
ATOM 1368 N N . LEU A 1 176 ? 15.383 -7.333 -1.169 1.00 95.88 176 LEU A N 1
ATOM 1369 C CA . LEU A 1 176 ? 14.491 -6.177 -1.265 1.00 95.88 176 LEU A CA 1
ATOM 1370 C C . LEU A 1 176 ? 13.046 -6.530 -0.886 1.00 95.88 176 LEU A C 1
ATOM 1372 O O . LEU A 1 176 ? 12.422 -5.792 -0.126 1.00 95.88 176 LEU A O 1
ATOM 1376 N N . LEU A 1 177 ? 12.514 -7.651 -1.382 1.00 94.38 177 LEU A N 1
ATOM 1377 C CA . LEU A 1 177 ? 11.151 -8.090 -1.076 1.00 94.38 177 LEU A CA 1
ATOM 1378 C C . LEU A 1 177 ? 10.982 -8.341 0.425 1.00 94.38 177 LEU A C 1
ATOM 1380 O O . LEU A 1 177 ? 10.037 -7.824 1.015 1.00 94.38 177 LEU A O 1
ATOM 1384 N N . ARG A 1 178 ? 11.919 -9.053 1.069 1.00 92.44 178 ARG A N 1
ATOM 1385 C CA . ARG A 1 178 ? 11.880 -9.295 2.524 1.00 92.44 178 ARG A CA 1
ATOM 1386 C C . ARG A 1 178 ? 11.855 -7.987 3.313 1.00 92.44 178 ARG A C 1
ATOM 1388 O O . ARG A 1 178 ? 11.036 -7.832 4.220 1.00 92.44 178 ARG A O 1
ATOM 1395 N N . PHE A 1 179 ? 12.709 -7.036 2.940 1.00 94.25 179 PHE A N 1
ATOM 1396 C CA . PHE A 1 179 ? 12.741 -5.716 3.560 1.00 94.25 179 PHE A CA 1
ATOM 1397 C C . PHE A 1 179 ? 11.418 -4.960 3.381 1.00 94.25 179 PHE A C 1
ATOM 1399 O O . PHE A 1 179 ? 10.830 -4.495 4.358 1.00 94.25 179 PHE A O 1
ATOM 1406 N N . VAL A 1 180 ? 10.902 -4.867 2.153 1.00 95.25 180 VAL A N 1
ATOM 1407 C CA . VAL A 1 180 ? 9.651 -4.146 1.885 1.00 95.25 180 VAL A CA 1
ATOM 1408 C C . VAL A 1 180 ? 8.466 -4.816 2.581 1.00 95.25 180 VAL A C 1
ATOM 1410 O O . VAL A 1 180 ? 7.632 -4.128 3.165 1.00 95.25 180 VAL A O 1
ATOM 1413 N N . HIS A 1 181 ? 8.401 -6.147 2.597 1.00 93.44 181 HIS A N 1
ATOM 1414 C CA . HIS A 1 181 ? 7.362 -6.901 3.307 1.00 93.44 181 HIS A CA 1
ATOM 1415 C C . HIS A 1 181 ? 7.383 -6.613 4.807 1.00 93.44 181 HIS A C 1
ATOM 1417 O O . HIS A 1 181 ? 6.329 -6.355 5.394 1.00 93.44 181 HIS A O 1
ATOM 1423 N N . ALA A 1 182 ? 8.573 -6.559 5.409 1.00 91.00 182 ALA A N 1
ATOM 1424 C CA . ALA A 1 182 ? 8.747 -6.160 6.801 1.00 91.00 182 ALA A CA 1
ATOM 1425 C C . ALA A 1 182 ? 8.231 -4.728 7.047 1.00 91.00 182 ALA A C 1
ATOM 1427 O O . ALA A 1 182 ? 7.467 -4.500 7.989 1.00 91.00 182 ALA A O 1
ATOM 1428 N N . MET A 1 183 ? 8.548 -3.786 6.152 1.00 91.69 183 MET A N 1
ATOM 1429 C CA . MET A 1 183 ? 8.051 -2.401 6.200 1.00 91.69 183 MET A CA 1
ATOM 1430 C C . MET A 1 183 ? 6.534 -2.283 5.984 1.00 91.69 183 MET A C 1
ATOM 1432 O O . MET A 1 183 ? 5.910 -1.338 6.469 1.00 91.69 183 MET A O 1
ATOM 1436 N N . LEU A 1 184 ? 5.923 -3.259 5.309 1.00 90.62 184 LEU A N 1
ATOM 1437 C CA . LEU A 1 184 ? 4.475 -3.394 5.119 1.00 90.62 184 LEU A CA 1
ATOM 1438 C C . LEU A 1 184 ? 3.794 -4.235 6.214 1.00 90.62 184 LEU A C 1
ATOM 1440 O O . LEU A 1 184 ? 2.585 -4.475 6.153 1.00 90.62 184 LEU A O 1
ATOM 1444 N N . GLY A 1 185 ? 4.534 -4.627 7.254 1.00 85.25 185 GLY A N 1
ATOM 1445 C CA . GLY A 1 185 ? 4.001 -5.274 8.449 1.00 85.25 185 GLY A CA 1
ATOM 1446 C C . GLY A 1 185 ? 3.991 -6.805 8.425 1.00 85.25 185 GLY A C 1
ATOM 1447 O O . GLY A 1 185 ? 3.522 -7.397 9.403 1.00 85.25 185 GLY A O 1
ATOM 1448 N N . ASP A 1 186 ? 4.522 -7.454 7.380 1.00 85.88 186 ASP A N 1
ATOM 1449 C CA . ASP A 1 186 ? 4.813 -8.901 7.368 1.00 85.88 186 ASP A CA 1
ATOM 1450 C C . ASP A 1 186 ? 6.230 -9.157 7.902 1.00 85.88 186 ASP A C 1
ATOM 1452 O O . ASP A 1 186 ? 7.134 -9.620 7.209 1.00 85.88 186 ASP A O 1
ATOM 1456 N N . LEU A 1 187 ? 6.434 -8.787 9.168 1.00 75.50 187 LEU A N 1
ATOM 1457 C CA . LEU A 1 187 ? 7.696 -8.995 9.868 1.00 75.50 187 LEU A CA 1
ATOM 1458 C C . LEU A 1 187 ? 7.805 -10.472 10.276 1.00 75.50 187 LEU A C 1
ATOM 1460 O O . LEU A 1 187 ? 7.336 -10.859 11.350 1.00 75.50 187 LEU A O 1
ATOM 1464 N N . ARG A 1 188 ? 8.361 -11.309 9.398 1.00 69.38 188 ARG A N 1
ATOM 1465 C CA . ARG A 1 188 ? 8.692 -12.705 9.713 1.00 69.38 188 ARG A CA 1
ATOM 1466 C C . ARG A 1 188 ? 10.144 -12.781 10.145 1.00 69.38 188 ARG A C 1
ATOM 1468 O O . ARG A 1 188 ? 11.036 -12.730 9.303 1.00 69.38 188 ARG A O 1
ATOM 1475 N N . ALA A 1 189 ? 10.375 -12.916 11.445 1.00 65.44 189 ALA A N 1
ATOM 1476 C CA . ALA A 1 189 ? 11.714 -13.167 11.945 1.00 65.44 189 ALA A CA 1
ATOM 1477 C C . ALA A 1 189 ? 12.245 -14.502 11.390 1.00 65.44 189 ALA A C 1
ATOM 1479 O O . ALA A 1 189 ? 11.541 -15.521 11.443 1.00 65.44 189 ALA A O 1
ATOM 1480 N N . PRO A 1 190 ? 13.473 -14.529 10.843 1.00 70.56 190 PRO A N 1
ATOM 1481 C CA . PRO A 1 190 ? 14.185 -15.775 10.610 1.00 70.56 190 PRO A CA 1
ATOM 1482 C C . PRO A 1 190 ? 14.297 -16.565 11.926 1.00 70.56 190 PRO A C 1
ATOM 1484 O O . PRO A 1 190 ? 14.387 -15.956 12.988 1.00 70.56 190 PRO A O 1
ATOM 1487 N N . PRO A 1 191 ? 14.371 -17.907 11.891 1.00 60.97 191 PRO A N 1
ATOM 1488 C CA . PRO A 1 191 ? 14.338 -18.754 13.092 1.00 60.97 191 PRO A CA 1
ATOM 1489 C C . PRO A 1 191 ? 15.474 -18.521 14.110 1.00 60.97 191 PRO A C 1
ATOM 1491 O O . PRO A 1 191 ? 15.446 -19.121 15.179 1.00 60.97 191 PRO A O 1
ATOM 1494 N N . ASN A 1 192 ? 16.455 -17.669 13.792 1.00 68.12 192 ASN A N 1
ATOM 1495 C CA . ASN A 1 192 ? 17.636 -17.387 14.609 1.00 68.12 192 ASN A CA 1
ATOM 1496 C C . ASN A 1 192 ? 17.804 -15.895 14.944 1.00 68.12 192 ASN A C 1
ATOM 1498 O O . ASN A 1 192 ? 18.881 -15.509 15.390 1.00 68.12 192 ASN A O 1
ATOM 1502 N N . LEU A 1 193 ? 16.800 -15.059 14.668 1.00 73.62 193 LEU A N 1
ATOM 1503 C CA . LEU A 1 193 ? 16.878 -13.623 14.909 1.00 73.62 193 LEU A CA 1
ATOM 1504 C C . LEU A 1 193 ? 15.733 -13.180 15.816 1.00 73.62 193 LEU A C 1
ATOM 1506 O O . LEU A 1 193 ? 14.591 -13.588 15.607 1.00 73.62 193 LEU A O 1
ATOM 1510 N N . GLU A 1 194 ? 16.034 -12.338 16.798 1.00 70.50 194 GLU A N 1
ATOM 1511 C CA . GLU A 1 194 ? 15.001 -11.706 17.616 1.00 70.50 194 GLU A CA 1
ATOM 1512 C C . GLU A 1 194 ? 14.233 -10.676 16.774 1.00 70.50 194 GLU A C 1
ATOM 1514 O O . GLU A 1 194 ? 14.832 -9.963 15.966 1.00 70.50 194 GLU A O 1
ATOM 1519 N N . ASP A 1 195 ? 12.915 -10.564 16.982 1.00 64.25 195 ASP A N 1
ATOM 1520 C CA . ASP A 1 195 ? 12.015 -9.656 16.242 1.00 64.25 195 ASP A CA 1
ATOM 1521 C C . ASP A 1 195 ? 12.535 -8.200 16.187 1.00 64.25 195 ASP A C 1
ATOM 1523 O O . ASP A 1 195 ? 12.265 -7.473 15.228 1.00 64.25 195 ASP A O 1
ATOM 1527 N N . GLU A 1 196 ? 13.279 -7.776 17.213 1.00 65.38 196 GLU A N 1
ATOM 1528 C CA . GLU A 1 196 ? 13.822 -6.422 17.386 1.00 65.38 196 GLU A CA 1
ATOM 1529 C C . GLU A 1 196 ? 15.045 -6.135 16.495 1.00 65.38 196 GLU A C 1
ATOM 1531 O O . GLU A 1 196 ? 15.296 -4.979 16.156 1.00 65.38 196 GLU A O 1
ATOM 1536 N N . GLU A 1 197 ? 15.768 -7.169 16.057 1.00 76.62 197 GLU A N 1
ATOM 1537 C CA . GLU A 1 197 ? 16.980 -7.049 15.231 1.00 76.62 197 GLU A CA 1
ATOM 1538 C C . GLU A 1 197 ? 16.692 -7.230 13.729 1.00 76.62 197 GLU A C 1
ATOM 1540 O O . GLU A 1 197 ? 17.508 -6.853 12.887 1.00 76.62 197 GLU A O 1
ATOM 1545 N N . VAL A 1 198 ? 15.511 -7.757 13.372 1.00 83.19 198 VAL A N 1
ATOM 1546 C CA . VAL A 1 198 ? 15.143 -8.120 11.986 1.00 83.19 198 VAL A CA 1
ATOM 1547 C C . VAL A 1 198 ? 15.251 -6.944 11.031 1.00 83.19 198 VAL A C 1
ATOM 1549 O O . VAL A 1 198 ? 15.801 -7.089 9.941 1.00 83.19 198 VAL A O 1
ATOM 1552 N N . LEU A 1 199 ? 14.745 -5.774 11.428 1.00 85.94 199 LEU A N 1
ATOM 1553 C CA . LEU A 1 199 ? 14.774 -4.604 10.554 1.00 85.94 199 LEU A CA 1
ATOM 1554 C C . LEU A 1 199 ? 16.203 -4.139 10.294 1.00 85.94 199 LEU A C 1
ATOM 1556 O O . LEU A 1 199 ? 16.530 -3.890 9.141 1.00 85.94 199 LEU A O 1
ATOM 1560 N N . ALA A 1 200 ? 17.051 -4.071 11.325 1.00 88.00 200 ALA A N 1
ATOM 1561 C CA . ALA A 1 200 ? 18.440 -3.642 11.176 1.00 88.00 200 ALA A CA 1
ATOM 1562 C C . ALA A 1 200 ? 19.208 -4.560 10.211 1.00 88.00 200 ALA A C 1
ATOM 1564 O O . ALA A 1 200 ? 19.844 -4.074 9.281 1.00 88.00 200 ALA A O 1
ATOM 1565 N N . VAL A 1 201 ? 19.045 -5.881 10.355 1.00 89.75 201 VAL A N 1
ATOM 1566 C CA . VAL A 1 201 ? 19.648 -6.856 9.433 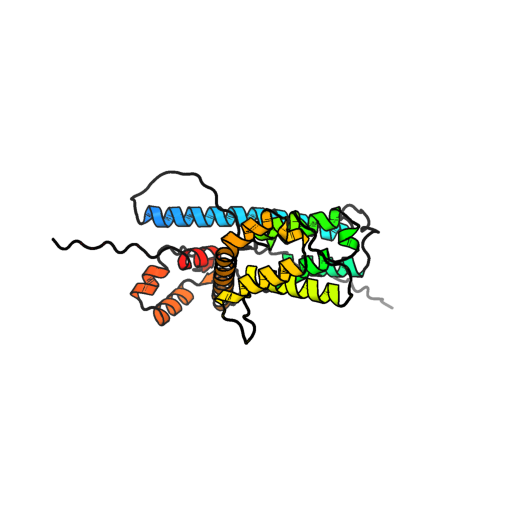1.00 89.75 201 VAL A CA 1
ATOM 1567 C C . VAL A 1 201 ? 19.144 -6.658 8.003 1.00 89.75 201 VAL A C 1
ATOM 1569 O O . VAL A 1 201 ? 19.940 -6.643 7.070 1.00 89.75 201 VAL A O 1
ATOM 1572 N N . TYR A 1 202 ? 17.841 -6.445 7.805 1.00 91.88 202 TYR A N 1
ATOM 1573 C CA . TYR A 1 202 ? 17.302 -6.213 6.462 1.00 91.88 202 TYR A CA 1
ATOM 1574 C C . TYR A 1 202 ? 17.768 -4.884 5.849 1.00 91.88 202 TYR A C 1
ATOM 1576 O O . TYR A 1 202 ? 17.950 -4.818 4.634 1.00 91.88 202 TYR A O 1
ATOM 1584 N N . PHE A 1 203 ? 17.991 -3.840 6.655 1.00 92.19 203 PHE A N 1
ATOM 1585 C CA . PHE A 1 203 ? 18.620 -2.599 6.190 1.00 92.19 203 PHE A CA 1
ATOM 1586 C C . PHE A 1 203 ? 20.045 -2.846 5.698 1.00 92.19 203 PHE A C 1
ATOM 1588 O O . PHE A 1 203 ? 20.394 -2.391 4.604 1.00 92.19 203 PHE A O 1
ATOM 1595 N N . ASP A 1 204 ? 20.847 -3.577 6.470 1.00 92.25 204 ASP A N 1
ATOM 1596 C CA . ASP A 1 204 ? 22.227 -3.907 6.113 1.00 92.25 204 ASP A CA 1
ATOM 1597 C C . ASP A 1 204 ? 22.279 -4.762 4.838 1.00 92.25 204 ASP A C 1
ATOM 1599 O O . ASP A 1 204 ? 23.008 -4.428 3.900 1.00 92.25 204 ASP A O 1
ATOM 1603 N N . ASP A 1 205 ? 21.443 -5.803 4.755 1.00 92.81 205 ASP A N 1
ATOM 1604 C CA . ASP A 1 205 ? 21.340 -6.691 3.593 1.00 92.81 205 ASP A CA 1
ATOM 1605 C C . ASP A 1 205 ? 20.978 -5.909 2.321 1.00 92.81 205 ASP A C 1
ATOM 1607 O O . ASP A 1 205 ? 21.641 -6.033 1.288 1.00 92.81 205 ASP A O 1
ATOM 1611 N N . VAL A 1 206 ? 19.952 -5.053 2.381 1.00 94.75 206 VAL A N 1
ATOM 1612 C CA . VAL A 1 206 ? 19.525 -4.252 1.225 1.00 94.75 206 VAL A CA 1
ATOM 1613 C C . VAL A 1 206 ? 20.574 -3.203 0.855 1.00 94.75 206 VAL A C 1
ATOM 1615 O O . VAL A 1 206 ? 20.835 -2.997 -0.330 1.00 94.75 206 VAL A O 1
ATOM 1618 N N . THR A 1 207 ? 21.235 -2.582 1.832 1.00 95.31 207 THR A N 1
ATOM 1619 C CA . THR A 1 207 ? 22.318 -1.620 1.567 1.00 95.31 207 THR A CA 1
ATOM 1620 C C . THR A 1 207 ? 23.514 -2.299 0.895 1.00 95.31 207 THR A C 1
ATOM 1622 O O . THR A 1 207 ? 24.108 -1.730 -0.024 1.00 95.31 207 THR A O 1
ATOM 1625 N N . ALA A 1 208 ? 23.842 -3.531 1.294 1.00 94.88 208 ALA A N 1
ATOM 1626 C CA . ALA A 1 208 ? 24.886 -4.329 0.658 1.00 94.88 208 ALA A CA 1
ATOM 1627 C C . ALA A 1 208 ? 24.517 -4.719 -0.784 1.00 94.88 208 ALA A C 1
ATOM 1629 O O . ALA A 1 208 ? 25.363 -4.649 -1.678 1.00 94.88 208 ALA A O 1
ATOM 1630 N N . MET A 1 209 ? 23.251 -5.078 -1.025 1.00 94.81 209 MET A N 1
ATOM 1631 C CA . MET A 1 209 ? 22.747 -5.466 -2.348 1.00 94.81 209 MET A CA 1
ATOM 1632 C C . MET A 1 209 ? 22.578 -4.281 -3.309 1.00 94.81 209 MET A C 1
ATOM 1634 O O . MET A 1 209 ? 22.733 -4.451 -4.522 1.00 94.81 209 MET A O 1
ATOM 1638 N N . PHE A 1 210 ? 22.318 -3.082 -2.777 1.00 94.81 210 PHE A N 1
ATOM 1639 C CA . PHE A 1 210 ? 22.137 -1.841 -3.532 1.00 94.81 210 PHE A CA 1
ATOM 1640 C C . PHE A 1 210 ? 23.021 -0.711 -2.968 1.00 94.81 210 PHE A C 1
ATOM 1642 O O . PHE A 1 210 ? 22.520 0.202 -2.307 1.00 94.81 210 PHE A O 1
ATOM 1649 N N . PRO A 1 211 ? 24.331 -0.683 -3.290 1.00 93.06 211 PRO A N 1
ATOM 1650 C CA . PRO A 1 211 ? 25.277 0.279 -2.708 1.00 93.06 211 PRO A CA 1
ATOM 1651 C C . PRO A 1 211 ? 24.920 1.759 -2.924 1.00 93.06 211 PRO A C 1
ATOM 1653 O O . PRO A 1 211 ? 25.343 2.623 -2.159 1.00 93.06 211 PRO A O 1
ATOM 1656 N N . ALA A 1 212 ? 24.121 2.070 -3.952 1.00 93.44 212 ALA A N 1
ATOM 1657 C CA . ALA A 1 212 ? 23.620 3.420 -4.214 1.00 93.44 212 ALA A CA 1
ATOM 1658 C C . ALA A 1 212 ? 22.749 3.979 -3.069 1.00 93.44 212 ALA A C 1
ATOM 1660 O O . ALA A 1 212 ? 22.657 5.197 -2.912 1.00 93.44 212 ALA A O 1
ATOM 1661 N N . LEU A 1 213 ? 22.147 3.110 -2.248 1.00 94.62 213 LEU A N 1
ATOM 1662 C CA . LEU A 1 213 ? 21.339 3.507 -1.094 1.00 94.62 213 LEU A CA 1
ATOM 1663 C C . LEU A 1 213 ? 22.159 4.203 -0.008 1.00 94.62 213 LEU A C 1
ATOM 1665 O O . LEU A 1 213 ? 21.656 5.132 0.617 1.00 94.62 213 LEU A O 1
ATOM 1669 N N . ALA A 1 214 ? 23.437 3.847 0.158 1.00 91.75 214 ALA A N 1
ATOM 1670 C CA . ALA A 1 214 ? 24.302 4.446 1.176 1.00 91.75 214 ALA A CA 1
ATOM 1671 C C . ALA A 1 214 ? 24.486 5.967 0.995 1.00 91.75 214 ALA A C 1
ATOM 1673 O O . ALA A 1 214 ? 24.747 6.685 1.958 1.00 91.75 214 ALA A O 1
ATOM 1674 N N . ALA A 1 215 ? 24.338 6.472 -0.234 1.00 92.50 215 ALA A N 1
ATOM 1675 C CA . ALA A 1 215 ? 24.413 7.898 -0.549 1.00 92.50 215 ALA A CA 1
ATOM 1676 C C . ALA A 1 215 ? 23.032 8.573 -0.665 1.00 92.50 215 ALA A C 1
ATOM 1678 O O . ALA A 1 215 ? 22.960 9.772 -0.940 1.00 92.50 215 ALA A O 1
ATOM 1679 N N . CYS A 1 216 ? 21.936 7.828 -0.496 1.00 94.12 216 CYS A N 1
ATOM 1680 C CA . CYS A 1 216 ? 20.579 8.319 -0.699 1.00 94.12 216 CYS A CA 1
ATOM 1681 C C . CYS A 1 216 ? 20.030 8.986 0.577 1.00 94.12 216 CYS A C 1
ATOM 1683 O O . CYS A 1 216 ? 19.840 8.307 1.586 1.00 94.12 216 CYS A O 1
ATOM 1685 N N . PRO A 1 217 ? 19.674 10.286 0.556 1.00 94.69 217 PRO A N 1
ATOM 1686 C CA . PRO A 1 217 ? 19.101 10.945 1.732 1.00 94.69 217 PRO A CA 1
ATOM 1687 C C . PRO A 1 217 ? 17.765 10.336 2.175 1.00 94.69 217 PRO A C 1
ATOM 1689 O O . PRO A 1 217 ? 17.509 10.220 3.369 1.00 94.69 217 PRO A O 1
ATOM 1692 N N . ALA A 1 218 ? 16.927 9.907 1.222 1.00 94.19 218 ALA A N 1
ATOM 1693 C CA . ALA A 1 218 ? 15.647 9.268 1.526 1.00 94.19 218 ALA A CA 1
ATOM 1694 C C . ALA A 1 218 ? 15.830 7.939 2.278 1.00 94.19 218 ALA A C 1
ATOM 1696 O O . ALA A 1 218 ? 14.999 7.602 3.116 1.00 94.19 218 ALA A O 1
ATOM 1697 N N . TRP A 1 219 ? 16.929 7.219 2.023 1.00 95.81 219 TRP A N 1
ATOM 1698 C CA . TRP A 1 219 ? 17.276 5.997 2.749 1.00 95.81 219 TRP A CA 1
ATOM 1699 C C . TRP A 1 219 ? 17.592 6.288 4.220 1.00 95.81 219 TRP A C 1
ATOM 1701 O O . TRP A 1 219 ? 17.029 5.650 5.104 1.00 95.81 219 TRP A O 1
ATOM 1711 N N . GLY A 1 220 ? 18.397 7.321 4.487 1.00 92.25 220 GLY A N 1
ATOM 1712 C CA . GLY A 1 220 ? 18.722 7.733 5.856 1.00 92.25 220 GLY A CA 1
ATOM 1713 C C . GLY A 1 220 ? 17.529 8.290 6.644 1.00 92.25 220 GLY A C 1
ATOM 1714 O O . GLY A 1 220 ? 17.468 8.127 7.859 1.00 92.25 220 GLY A O 1
ATOM 1715 N N . GLU A 1 221 ? 16.559 8.937 5.987 1.00 92.69 221 GLU A N 1
ATOM 1716 C CA . GLU A 1 221 ? 15.302 9.327 6.649 1.00 92.69 221 GLU A CA 1
ATOM 1717 C C . GLU A 1 221 ? 14.397 8.118 6.920 1.00 92.69 221 GLU A C 1
ATOM 1719 O O . GLU A 1 221 ? 13.804 8.027 7.994 1.00 92.69 221 GLU A O 1
ATOM 1724 N N . LEU A 1 222 ? 14.324 7.166 5.983 1.00 93.12 222 LEU A N 1
ATOM 1725 C CA . LEU A 1 222 ? 13.563 5.932 6.168 1.00 93.12 222 LEU A CA 1
ATOM 1726 C C . LEU A 1 222 ? 14.076 5.128 7.369 1.00 93.12 222 LEU A C 1
ATOM 1728 O O . LEU A 1 222 ? 13.262 4.643 8.149 1.00 93.12 222 LEU A O 1
ATOM 1732 N N . GLU A 1 223 ? 15.396 5.013 7.527 1.00 92.69 223 GLU A N 1
ATOM 1733 C CA . GLU A 1 223 ? 16.039 4.277 8.621 1.00 92.69 223 GLU A CA 1
ATOM 1734 C C . GLU A 1 223 ? 15.627 4.810 10.005 1.00 92.69 223 GLU A C 1
ATOM 1736 O O . GLU A 1 223 ? 15.277 4.030 10.891 1.00 92.69 223 GLU A O 1
ATOM 1741 N N . LYS A 1 224 ? 15.570 6.139 10.179 1.00 89.75 224 LYS A N 1
ATOM 1742 C CA . LYS A 1 224 ? 15.189 6.779 11.456 1.00 89.75 224 LYS A CA 1
ATOM 1743 C C . LYS A 1 224 ? 13.787 6.393 11.919 1.00 89.75 224 LYS A C 1
ATOM 1745 O O . LYS A 1 224 ? 13.567 6.184 13.112 1.00 89.75 224 LYS A O 1
ATOM 1750 N N . ASP A 1 225 ? 12.851 6.309 10.977 1.00 89.06 225 ASP A N 1
ATOM 1751 C CA . ASP A 1 225 ? 11.436 6.052 11.251 1.00 89.06 225 ASP A CA 1
ATOM 1752 C C . ASP A 1 225 ? 11.032 4.592 10.989 1.00 89.06 225 ASP A C 1
ATOM 1754 O O . ASP A 1 225 ? 9.860 4.234 11.148 1.00 89.06 225 ASP A O 1
ATOM 1758 N N . ALA A 1 226 ? 11.977 3.725 10.616 1.00 89.69 226 ALA A N 1
ATOM 1759 C CA . ALA A 1 226 ? 11.673 2.405 10.081 1.00 89.69 226 ALA A CA 1
ATOM 1760 C C . ALA A 1 226 ? 10.854 1.535 11.034 1.00 89.69 226 ALA A C 1
ATOM 1762 O O . ALA A 1 226 ? 9.811 1.000 10.654 1.00 89.69 226 ALA A O 1
ATOM 1763 N N . SER A 1 227 ? 11.278 1.450 12.297 1.00 87.38 227 SER A N 1
ATOM 1764 C CA . SER A 1 227 ? 10.574 0.680 13.325 1.00 87.38 227 SER A CA 1
ATOM 1765 C C . SER A 1 227 ? 9.156 1.202 13.546 1.00 87.38 227 SER A C 1
ATOM 1767 O O . SER A 1 227 ? 8.218 0.419 13.684 1.00 87.38 227 SER A O 1
ATOM 1769 N N . VAL A 1 228 ? 8.965 2.525 13.531 1.00 87.12 228 VAL A N 1
ATOM 1770 C CA . VAL A 1 228 ? 7.639 3.141 13.685 1.00 87.12 228 VAL A CA 1
ATOM 1771 C C . VAL A 1 228 ? 6.755 2.816 12.482 1.00 87.12 228 VAL A C 1
ATOM 1773 O O . VAL A 1 228 ? 5.593 2.449 12.665 1.00 87.12 228 VAL A O 1
ATOM 1776 N N . ILE A 1 229 ? 7.295 2.910 11.264 1.00 88.19 229 ILE A N 1
ATOM 1777 C CA . ILE A 1 229 ? 6.586 2.585 10.021 1.00 88.19 229 ILE A CA 1
ATOM 1778 C C . ILE A 1 229 ? 6.169 1.112 10.018 1.00 88.19 229 ILE A C 1
ATOM 1780 O O . ILE A 1 229 ? 4.982 0.826 9.850 1.00 88.19 229 ILE A O 1
ATOM 1784 N N . ALA A 1 230 ? 7.102 0.194 10.274 1.00 88.19 230 ALA A N 1
ATOM 1785 C CA . ALA A 1 230 ? 6.848 -1.243 10.273 1.00 88.19 230 ALA A CA 1
ATOM 1786 C C . ALA A 1 230 ? 5.839 -1.653 11.360 1.00 88.19 230 ALA A C 1
ATOM 1788 O O . ALA A 1 230 ? 4.898 -2.400 11.088 1.00 88.19 230 ALA A O 1
ATOM 1789 N N . LEU A 1 231 ? 5.961 -1.123 12.585 1.00 85.75 231 LEU A N 1
ATOM 1790 C CA . LEU A 1 231 ? 5.008 -1.398 13.668 1.00 85.75 231 LEU A CA 1
ATOM 1791 C C . LEU A 1 231 ? 3.617 -0.842 13.362 1.00 85.75 231 LEU A C 1
ATOM 1793 O O . LEU A 1 231 ? 2.615 -1.517 13.605 1.00 85.75 231 LEU A O 1
ATOM 1797 N N . ARG A 1 232 ? 3.539 0.367 12.795 1.00 84.81 232 ARG A N 1
ATOM 1798 C CA . ARG A 1 232 ? 2.277 0.963 12.343 1.00 84.81 232 ARG A CA 1
ATOM 1799 C C . ARG A 1 232 ? 1.641 0.112 11.245 1.00 84.81 232 ARG A C 1
ATOM 1801 O O . ARG A 1 232 ? 0.449 -0.178 11.327 1.00 84.81 232 ARG A O 1
ATOM 1808 N N . ALA A 1 233 ? 2.423 -0.339 10.267 1.00 85.38 233 ALA A N 1
ATOM 1809 C CA . ALA A 1 233 ? 1.963 -1.231 9.209 1.00 85.38 233 ALA A CA 1
ATOM 1810 C C . ALA A 1 233 ? 1.453 -2.566 9.778 1.00 85.38 233 ALA A C 1
ATOM 1812 O O . ALA A 1 233 ? 0.335 -2.978 9.471 1.00 85.38 233 ALA A O 1
ATOM 1813 N N . LYS A 1 234 ? 2.207 -3.193 10.694 1.00 86.38 234 LYS A N 1
ATOM 1814 C CA . LYS A 1 234 ? 1.830 -4.444 11.376 1.00 86.38 234 LYS A CA 1
ATOM 1815 C C . LYS A 1 234 ? 0.538 -4.289 12.176 1.00 86.38 234 LYS A C 1
ATOM 1817 O O . LYS A 1 234 ? -0.358 -5.127 12.055 1.00 86.38 234 LYS A O 1
ATOM 1822 N N . LEU A 1 235 ? 0.402 -3.209 12.950 1.00 85.75 235 LEU A N 1
ATOM 1823 C CA . LEU A 1 235 ? -0.822 -2.881 13.686 1.00 85.75 235 LEU A CA 1
ATOM 1824 C C . LEU A 1 235 ? -2.015 -2.783 12.736 1.00 85.75 235 LEU A C 1
ATOM 1826 O O . LEU A 1 235 ? -3.053 -3.398 12.966 1.00 85.75 235 LEU A O 1
ATOM 1830 N N . PHE A 1 236 ? -1.866 -2.043 11.645 1.00 81.88 236 PHE A N 1
ATOM 1831 C CA . PHE A 1 236 ? -2.949 -1.838 10.702 1.00 81.88 236 PHE A CA 1
ATOM 1832 C C . PHE A 1 236 ? -3.298 -3.099 9.897 1.00 81.88 236 PHE A C 1
ATOM 1834 O O . PHE A 1 236 ? -4.479 -3.392 9.710 1.00 81.88 236 PHE A O 1
ATOM 1841 N N . ALA A 1 237 ? -2.317 -3.928 9.542 1.00 81.75 237 ALA A N 1
ATOM 1842 C CA . ALA A 1 237 ? -2.551 -5.249 8.964 1.00 81.75 237 ALA A CA 1
ATOM 1843 C C . ALA A 1 237 ? -3.308 -6.182 9.931 1.00 81.75 237 ALA A C 1
ATOM 1845 O O . ALA A 1 237 ? -4.198 -6.931 9.522 1.00 81.75 237 ALA A O 1
ATOM 1846 N N . LEU A 1 238 ? -2.990 -6.142 11.229 1.00 85.00 238 LEU A N 1
ATOM 1847 C CA . LEU A 1 238 ? -3.724 -6.881 12.264 1.00 85.00 238 LEU A CA 1
ATOM 1848 C C . LEU A 1 238 ? -5.160 -6.367 12.424 1.00 85.00 238 LEU A C 1
ATOM 1850 O O . LEU A 1 238 ? -6.090 -7.169 12.497 1.00 85.00 238 LEU A O 1
ATOM 1854 N N . LEU A 1 239 ? -5.357 -5.047 12.417 1.00 84.12 239 LEU A N 1
ATOM 1855 C CA . LEU A 1 239 ? -6.682 -4.428 12.473 1.00 84.12 239 LEU A CA 1
ATOM 1856 C C . LEU A 1 239 ? -7.530 -4.791 11.249 1.00 84.12 239 LEU A C 1
ATOM 1858 O O . LEU A 1 239 ? -8.702 -5.124 11.405 1.00 84.12 239 LEU A O 1
ATOM 1862 N N . GLY A 1 240 ? -6.943 -4.803 10.050 1.00 80.56 240 GLY A N 1
ATOM 1863 C CA . GLY A 1 240 ? -7.611 -5.258 8.830 1.00 80.56 240 GLY A CA 1
ATOM 1864 C C . GLY A 1 240 ? -8.067 -6.716 8.928 1.00 80.56 240 GLY A C 1
ATOM 1865 O O . GLY A 1 240 ? -9.230 -7.015 8.655 1.00 80.56 240 GLY A O 1
ATOM 1866 N N . ARG A 1 241 ? -7.191 -7.613 9.408 1.00 83.75 241 ARG A N 1
ATOM 1867 C CA . ARG A 1 241 ? -7.537 -9.024 9.668 1.00 83.75 241 ARG A CA 1
ATOM 1868 C C . ARG A 1 241 ? -8.665 -9.164 10.687 1.00 83.75 241 ARG A C 1
ATOM 1870 O O . ARG A 1 241 ? -9.602 -9.922 10.456 1.00 83.75 241 ARG A O 1
ATOM 1877 N N . LEU A 1 242 ? -8.616 -8.396 11.776 1.00 85.69 242 LEU A N 1
ATOM 1878 C CA . LEU A 1 242 ? -9.684 -8.366 12.773 1.00 85.69 242 LEU A CA 1
ATOM 1879 C C . LEU A 1 242 ? -11.017 -7.936 12.149 1.00 85.69 242 LEU A C 1
ATOM 1881 O O . LEU A 1 242 ? -12.035 -8.578 12.386 1.00 85.69 242 LEU A O 1
ATOM 1885 N N . CYS A 1 243 ? -11.026 -6.878 11.337 1.00 84.12 243 CYS A N 1
ATOM 1886 C CA . CYS A 1 243 ? -12.242 -6.396 10.683 1.00 84.12 243 CYS A CA 1
ATOM 1887 C C . CYS A 1 243 ? -12.827 -7.445 9.723 1.00 84.12 243 CYS A C 1
ATOM 1889 O O . CYS A 1 243 ? -14.034 -7.696 9.750 1.00 84.12 243 CYS A O 1
ATOM 1891 N N . ALA A 1 244 ? -11.969 -8.101 8.935 1.00 82.88 244 ALA A N 1
ATOM 1892 C CA . ALA A 1 244 ? -12.360 -9.164 8.012 1.00 82.88 244 ALA A CA 1
ATOM 1893 C C . ALA A 1 244 ? -12.980 -10.377 8.729 1.00 82.88 244 ALA A C 1
ATOM 1895 O O . ALA A 1 244 ? -13.861 -11.040 8.177 1.00 82.88 244 ALA A O 1
ATOM 1896 N N . GLU A 1 245 ? -12.585 -10.649 9.977 1.00 86.12 245 GLU A N 1
ATOM 1897 C CA . GLU A 1 245 ? -13.214 -11.707 10.767 1.00 86.12 245 GLU A CA 1
ATOM 1898 C C . GLU A 1 245 ? -14.682 -11.419 11.099 1.00 86.12 245 GLU A C 1
ATOM 1900 O O . GLU A 1 245 ? -15.485 -12.353 11.148 1.00 86.12 245 GLU A O 1
ATOM 1905 N N . PHE A 1 246 ? -15.068 -10.153 11.264 1.00 85.38 246 PHE A N 1
ATOM 1906 C CA . PHE A 1 246 ? -16.457 -9.783 11.552 1.00 85.38 246 PHE A CA 1
ATOM 1907 C C . PHE A 1 246 ? -17.302 -9.511 10.301 1.00 85.38 246 PHE A C 1
ATOM 1909 O O . PHE A 1 246 ? -18.518 -9.702 10.316 1.00 85.38 246 PHE A O 1
ATOM 1916 N N . ASP A 1 247 ? -16.690 -9.074 9.207 1.00 84.50 247 ASP A N 1
ATOM 1917 C CA . ASP A 1 247 ? -17.375 -8.688 7.969 1.00 84.50 247 ASP A CA 1
ATOM 1918 C C . ASP A 1 247 ? -17.500 -9.869 6.997 1.00 84.50 247 ASP A C 1
ATOM 1920 O O . ASP A 1 247 ? -16.906 -9.906 5.917 1.00 84.50 247 ASP A O 1
ATOM 1924 N N . LYS A 1 248 ? -18.288 -10.877 7.390 1.00 81.88 248 LYS A N 1
ATOM 1925 C CA . LYS A 1 248 ? -18.488 -12.094 6.582 1.00 81.88 248 LYS A CA 1
ATOM 1926 C C . LYS A 1 248 ? -19.112 -11.806 5.209 1.00 81.88 248 LYS A C 1
ATOM 1928 O O . LYS A 1 248 ? -18.887 -12.573 4.275 1.00 81.88 248 LYS A O 1
ATOM 1933 N N . ASP A 1 249 ? -19.866 -10.711 5.083 1.00 81.94 249 ASP A N 1
ATOM 1934 C CA . ASP A 1 249 ? -20.476 -10.255 3.831 1.00 81.94 249 ASP A CA 1
ATOM 1935 C C . ASP A 1 249 ? -19.598 -9.290 3.019 1.00 81.94 249 ASP A C 1
ATOM 1937 O O . ASP A 1 249 ? -20.006 -8.884 1.932 1.00 81.94 249 ASP A O 1
ATOM 1941 N N . LYS A 1 250 ? -18.379 -8.984 3.489 1.00 74.75 250 LYS A N 1
ATOM 1942 C CA . LYS A 1 250 ? -17.346 -8.223 2.755 1.00 74.75 250 LYS A CA 1
ATOM 1943 C C . LYS A 1 250 ? -17.825 -6.849 2.310 1.00 74.75 250 LYS A C 1
ATOM 1945 O O . LYS A 1 250 ? -17.524 -6.364 1.222 1.00 74.75 250 LYS A 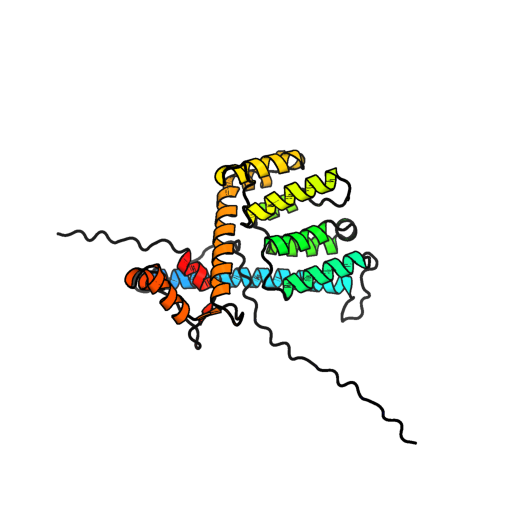O 1
ATOM 1950 N N . SER A 1 251 ? -18.603 -6.229 3.178 1.00 78.69 251 SER A N 1
ATOM 1951 C CA . SER A 1 251 ? -19.196 -4.921 2.966 1.00 78.69 251 SER A CA 1
ATOM 1952 C C . SER A 1 251 ? -18.229 -3.764 3.250 1.00 78.69 251 SER A C 1
ATOM 1954 O O . SER A 1 251 ? -18.581 -2.609 3.012 1.00 78.69 251 SER A O 1
ATOM 1956 N N . GLY A 1 252 ? -17.035 -4.050 3.786 1.00 76.19 252 GLY A N 1
ATOM 1957 C CA . GLY A 1 252 ? -16.115 -3.053 4.338 1.00 76.19 252 GLY A CA 1
ATOM 1958 C C . GLY A 1 252 ? -16.616 -2.473 5.664 1.00 76.19 252 GLY A C 1
ATOM 1959 O O . GLY A 1 252 ? -16.192 -1.391 6.087 1.00 76.19 252 GLY A O 1
ATOM 1960 N N . LYS A 1 253 ? -17.574 -3.156 6.305 1.00 84.06 253 LYS A N 1
ATOM 1961 C CA . LYS A 1 253 ? -18.260 -2.693 7.510 1.00 84.06 253 LYS A CA 1
ATOM 1962 C C . LYS A 1 253 ? -18.530 -3.836 8.482 1.00 84.06 253 LYS A C 1
ATOM 1964 O O . LYS A 1 253 ? -18.894 -4.936 8.091 1.00 84.06 253 LYS A O 1
ATOM 1969 N N . VAL A 1 254 ? -18.439 -3.538 9.770 1.00 86.44 254 VAL A N 1
ATOM 1970 C CA . VAL A 1 254 ? -18.614 -4.488 10.871 1.00 86.44 254 VAL A CA 1
ATOM 1971 C C . VAL A 1 254 ? -19.893 -4.166 11.637 1.00 86.44 254 VAL A C 1
ATOM 1973 O O . VAL A 1 254 ? -20.169 -3.001 11.920 1.00 86.44 254 VAL A O 1
ATOM 1976 N N . LYS A 1 255 ? -20.688 -5.180 11.995 1.00 91.38 255 LYS A N 1
ATOM 1977 C CA . LYS A 1 255 ? -21.859 -4.997 12.867 1.00 91.38 255 LYS A CA 1
ATOM 1978 C C . LYS A 1 255 ? -21.409 -4.607 14.272 1.00 91.38 255 LYS A C 1
ATOM 1980 O O . LYS A 1 255 ? -20.616 -5.313 14.894 1.00 91.38 255 LYS A O 1
ATOM 1985 N N . LEU A 1 256 ? -21.940 -3.500 14.788 1.00 89.06 256 LEU A N 1
ATOM 1986 C CA . LEU A 1 256 ? -21.527 -2.975 16.089 1.00 89.06 256 LEU A CA 1
ATOM 1987 C C . LEU A 1 256 ? -21.868 -3.933 17.241 1.00 89.06 256 LEU A C 1
ATOM 1989 O O . LEU A 1 256 ? -21.106 -4.030 18.199 1.00 89.06 256 LEU A O 1
ATOM 1993 N N . ASP A 1 257 ? -22.977 -4.665 17.142 1.00 89.75 257 ASP A N 1
ATOM 1994 C CA . ASP A 1 257 ? -23.407 -5.591 18.194 1.00 89.75 257 ASP A CA 1
ATOM 1995 C C . ASP A 1 257 ? -22.498 -6.825 18.307 1.00 89.75 257 ASP A C 1
ATOM 1997 O O . ASP A 1 257 ? -22.157 -7.229 19.421 1.00 89.75 257 ASP A O 1
ATOM 2001 N N . ASP A 1 258 ? -22.025 -7.368 17.180 1.00 90.38 258 ASP A N 1
ATOM 2002 C CA . ASP A 1 258 ? -21.076 -8.492 17.159 1.00 90.38 258 ASP A CA 1
ATOM 2003 C C . ASP A 1 258 ? -19.735 -8.084 17.789 1.00 90.38 258 ASP A C 1
ATOM 2005 O O . ASP A 1 258 ? -19.138 -8.823 18.586 1.00 90.38 258 ASP A O 1
ATOM 2009 N N . LEU A 1 259 ? -19.297 -6.859 17.484 1.00 89.56 259 LEU A N 1
ATOM 2010 C CA . LEU A 1 259 ? -18.098 -6.268 18.059 1.00 89.56 259 LEU A CA 1
ATOM 2011 C C . LEU A 1 259 ? -18.258 -6.004 19.563 1.00 89.56 259 LEU A C 1
ATOM 2013 O O . LEU A 1 259 ? -17.364 -6.354 20.331 1.00 89.56 259 LEU A O 1
ATOM 2017 N N . ARG A 1 260 ? -19.400 -5.458 20.009 1.00 90.31 260 ARG A N 1
ATOM 2018 C CA . ARG A 1 260 ? -19.715 -5.261 21.438 1.00 90.31 260 ARG A CA 1
ATOM 2019 C C . ARG A 1 260 ? -19.716 -6.577 22.197 1.00 90.31 260 ARG A C 1
ATOM 2021 O O . ARG A 1 260 ? -19.092 -6.668 23.248 1.00 90.31 260 ARG A O 1
ATOM 2028 N N . SER A 1 261 ? -20.392 -7.592 21.665 1.00 91.50 261 SER A N 1
ATOM 2029 C CA . SER A 1 261 ? -20.449 -8.927 22.267 1.00 91.50 261 SER A CA 1
ATOM 2030 C C . SER A 1 261 ? -19.046 -9.513 22.448 1.00 91.50 261 SER A C 1
ATOM 2032 O O . SER A 1 261 ? -18.686 -9.980 23.532 1.00 91.50 261 SER A O 1
ATOM 2034 N N . THR A 1 262 ? -18.205 -9.400 21.417 1.00 91.56 262 THR A N 1
ATOM 2035 C CA . THR A 1 262 ? -16.828 -9.903 21.475 1.00 91.56 262 THR A CA 1
ATOM 2036 C C . THR A 1 262 ? -15.956 -9.094 22.432 1.00 91.56 262 THR A C 1
ATOM 2038 O O . THR A 1 262 ? -15.248 -9.686 23.245 1.00 91.56 262 THR A O 1
ATOM 2041 N N . ALA A 1 263 ? -16.040 -7.763 22.394 1.00 88.94 263 ALA A N 1
ATOM 2042 C CA . ALA A 1 263 ? -15.292 -6.888 23.290 1.00 88.94 263 ALA A CA 1
ATOM 2043 C C . ALA A 1 263 ? -15.654 -7.146 24.759 1.00 88.94 263 ALA A C 1
ATOM 2045 O O . ALA A 1 263 ? -14.757 -7.283 25.583 1.00 88.94 263 ALA A O 1
ATOM 2046 N N . ARG A 1 264 ? -16.945 -7.303 25.084 1.00 92.31 264 ARG A N 1
ATOM 2047 C CA . ARG A 1 264 ? -17.410 -7.637 26.443 1.00 92.31 264 ARG A CA 1
ATOM 2048 C C . ARG A 1 264 ? -16.840 -8.958 26.933 1.00 92.31 264 ARG A C 1
ATOM 2050 O O . ARG A 1 264 ? -16.393 -9.049 28.071 1.00 92.31 264 ARG A O 1
ATOM 2057 N N . ARG A 1 265 ? -16.822 -9.974 26.066 1.00 93.06 265 ARG A N 1
ATOM 2058 C CA . ARG A 1 265 ? -16.285 -11.299 26.392 1.00 93.06 265 ARG A CA 1
ATOM 2059 C C . ARG A 1 265 ? -14.778 -11.278 26.658 1.00 93.06 265 ARG A C 1
ATOM 2061 O O . ARG A 1 265 ? -14.318 -12.030 27.507 1.00 93.06 265 ARG A O 1
ATOM 2068 N N . VAL A 1 266 ? -14.020 -10.474 25.912 1.00 90.75 266 VAL A N 1
ATOM 2069 C CA . VAL A 1 266 ? -12.547 -10.454 25.982 1.00 90.75 266 VAL A CA 1
ATOM 2070 C C . VAL A 1 266 ? -12.031 -9.473 27.037 1.00 90.75 266 VAL A C 1
ATOM 2072 O O . VAL A 1 266 ? -11.071 -9.781 27.733 1.00 90.75 266 VAL A O 1
ATOM 2075 N N . LEU A 1 267 ? -12.653 -8.298 27.154 1.00 87.69 267 LEU A N 1
ATOM 2076 C CA . LEU A 1 267 ? -12.154 -7.181 27.963 1.00 87.69 267 LEU A CA 1
ATOM 2077 C C . LEU A 1 267 ? -12.980 -6.922 29.229 1.00 87.69 267 LEU A C 1
ATOM 2079 O O . LEU A 1 267 ? -12.484 -6.254 30.131 1.00 87.69 267 LEU A O 1
ATOM 2083 N N . GLY A 1 268 ? -14.215 -7.426 29.300 1.00 89.88 268 GLY A N 1
ATOM 2084 C CA . GLY A 1 268 ? -15.194 -7.061 30.326 1.00 89.88 268 GLY A CA 1
ATOM 2085 C C . GLY A 1 268 ? -16.130 -5.925 29.893 1.00 89.88 268 GLY A C 1
ATOM 2086 O O . GLY A 1 268 ? -15.880 -5.215 28.919 1.00 89.88 268 GLY A O 1
ATOM 2087 N N . GLU A 1 269 ? -17.248 -5.767 30.609 1.00 89.06 269 GLU A N 1
ATOM 2088 C CA . GLU A 1 269 ? -18.340 -4.843 30.248 1.00 89.06 269 GLU A CA 1
ATOM 2089 C C . GLU A 1 269 ? -17.901 -3.371 30.228 1.00 89.06 269 GLU A C 1
ATOM 2091 O O . GLU A 1 269 ? -18.218 -2.627 29.295 1.00 89.06 269 GLU A O 1
ATOM 2096 N N . GLU A 1 270 ? -17.147 -2.955 31.245 1.00 85.44 270 GLU A N 1
ATOM 2097 C CA . GLU A 1 270 ? -16.713 -1.568 31.420 1.00 85.44 270 GLU A CA 1
ATOM 2098 C C . GLU A 1 270 ? -15.718 -1.164 30.324 1.00 85.44 270 GLU A C 1
ATOM 2100 O O . GLU A 1 270 ? -15.904 -0.157 29.641 1.00 85.44 270 GLU A O 1
ATOM 2105 N N . GLN A 1 271 ? -14.704 -1.998 30.092 1.00 83.81 271 GLN A N 1
ATOM 2106 C CA . GLN A 1 271 ? -13.664 -1.768 29.093 1.00 83.81 271 GLN A CA 1
ATOM 2107 C C . GLN A 1 271 ? -14.223 -1.849 27.671 1.00 83.81 271 GLN A C 1
ATOM 2109 O O . GLN A 1 271 ? -13.813 -1.072 26.814 1.00 83.81 271 GLN A O 1
ATOM 2114 N N . ALA A 1 272 ? -15.177 -2.747 27.408 1.00 86.06 272 ALA A N 1
ATOM 2115 C CA . ALA A 1 272 ? -15.842 -2.838 26.110 1.00 86.06 272 ALA A CA 1
ATOM 2116 C C . ALA A 1 272 ? -16.694 -1.600 25.805 1.00 86.06 272 ALA A C 1
ATOM 2118 O O . ALA A 1 272 ? -16.682 -1.104 24.676 1.00 86.06 272 ALA A O 1
ATOM 2119 N N . THR A 1 273 ? -17.409 -1.092 26.813 1.00 84.19 273 THR A N 1
ATOM 2120 C CA . THR A 1 273 ? -18.200 0.138 26.691 1.00 84.19 273 THR A CA 1
ATOM 2121 C C . THR A 1 273 ? -17.292 1.324 26.417 1.00 84.19 273 THR A C 1
ATOM 2123 O O . THR A 1 273 ? -17.543 2.061 25.466 1.00 84.19 273 THR A O 1
ATOM 2126 N N . GLN A 1 274 ? -16.204 1.450 27.186 1.00 82.62 274 GLN A N 1
ATOM 2127 C CA . GLN A 1 274 ? -15.191 2.469 26.949 1.00 82.62 274 GLN A CA 1
ATOM 2128 C C . GLN A 1 274 ? -14.638 2.329 25.537 1.00 82.62 274 GLN A C 1
ATOM 2130 O O . GLN A 1 274 ? -14.776 3.271 24.782 1.00 82.62 274 GLN A O 1
ATOM 2135 N N . LEU A 1 275 ? -14.111 1.170 25.121 1.00 83.38 275 LEU A N 1
ATOM 2136 C CA . LEU A 1 275 ? -13.486 0.949 23.806 1.00 83.38 275 LEU A CA 1
ATOM 2137 C C . LEU A 1 275 ? -14.355 1.381 22.615 1.00 83.38 275 LEU A C 1
ATOM 2139 O O . LEU A 1 275 ? -13.834 1.937 21.651 1.00 83.38 275 LEU A O 1
ATOM 2143 N N . LEU A 1 276 ? -15.660 1.122 22.685 1.00 86.12 276 LEU A N 1
ATOM 2144 C CA . LEU A 1 276 ? -16.613 1.385 21.602 1.00 86.12 276 LEU A CA 1
ATOM 2145 C C . LEU A 1 276 ? -17.383 2.700 21.779 1.00 86.12 276 LEU A C 1
ATOM 2147 O O . LEU A 1 276 ? -18.302 2.998 21.012 1.00 86.12 276 LEU A O 1
ATOM 2151 N N . GLU A 1 277 ? -17.011 3.496 22.776 1.00 82.88 277 GLU A N 1
ATOM 2152 C CA . GLU A 1 277 ? -17.520 4.842 22.986 1.00 82.88 277 GLU A CA 1
ATOM 2153 C C . GLU A 1 277 ? -17.230 5.725 21.766 1.00 82.88 277 GLU A C 1
ATOM 2155 O O . GLU A 1 277 ? -16.101 5.790 21.280 1.00 82.88 277 GLU A O 1
ATOM 2160 N N . GLY A 1 278 ? -18.256 6.412 21.260 1.00 76.00 278 GLY A N 1
ATOM 2161 C CA . GLY A 1 278 ? -18.154 7.226 20.046 1.00 76.00 278 GLY A CA 1
ATOM 2162 C C . GLY A 1 278 ? -18.340 6.450 18.735 1.00 76.00 278 GLY A C 1
ATOM 2163 O O . GLY A 1 278 ? -18.271 7.055 17.662 1.00 76.00 278 GLY A O 1
ATOM 2164 N N . ALA A 1 279 ? -18.626 5.142 18.782 1.00 84.12 279 ALA A N 1
ATOM 2165 C CA . ALA A 1 279 ? -19.052 4.395 17.601 1.00 84.12 279 ALA A CA 1
ATOM 2166 C C . ALA A 1 279 ? -20.370 4.963 17.041 1.00 84.12 279 ALA A C 1
ATOM 2168 O O . ALA A 1 279 ? -21.373 5.079 17.745 1.00 84.12 279 ALA A O 1
ATOM 2169 N N . ARG A 1 280 ? -20.368 5.296 15.749 1.00 83.62 280 ARG A N 1
ATOM 2170 C CA . ARG A 1 280 ? -21.507 5.850 14.999 1.00 83.62 280 ARG A CA 1
ATOM 2171 C C . ARG A 1 280 ? -21.920 4.848 13.919 1.00 83.62 280 ARG A C 1
ATOM 2173 O O . ARG A 1 280 ? -21.397 4.932 12.810 1.00 83.62 280 ARG A O 1
ATOM 2180 N N . PRO A 1 281 ? -22.784 3.871 14.239 1.00 86.06 281 PRO A N 1
ATOM 2181 C CA . PRO A 1 281 ? -23.249 2.920 13.245 1.00 86.06 281 PRO A CA 1
ATOM 2182 C C . PRO A 1 281 ? -24.124 3.610 12.193 1.00 86.06 281 PRO A C 1
ATOM 2184 O O . PRO A 1 281 ? -24.794 4.606 12.468 1.00 86.06 281 PRO A O 1
ATOM 2187 N N . ASP A 1 282 ? -24.137 3.057 10.985 1.00 84.19 282 ASP A N 1
ATOM 2188 C CA . ASP A 1 282 ? -25.077 3.449 9.944 1.00 84.19 282 ASP A CA 1
ATOM 2189 C C . ASP A 1 282 ? -26.507 2.962 10.249 1.00 84.19 282 ASP A C 1
ATOM 2191 O O . ASP A 1 282 ? -26.779 2.310 11.261 1.00 84.19 282 ASP A O 1
ATOM 2195 N N . LYS A 1 283 ? -27.444 3.251 9.338 1.00 86.94 283 LYS A N 1
ATOM 2196 C CA . LYS A 1 283 ? -28.852 2.828 9.445 1.00 86.94 283 LYS A CA 1
ATOM 2197 C C . LYS A 1 283 ? -29.056 1.311 9.592 1.00 86.94 283 LYS A C 1
ATOM 2199 O O . LYS A 1 283 ? -30.137 0.893 9.986 1.00 86.94 283 LYS A O 1
ATOM 2204 N N . ASN A 1 284 ? -28.043 0.503 9.274 1.00 86.75 284 ASN A N 1
ATOM 2205 C CA . ASN A 1 284 ? -28.068 -0.952 9.382 1.00 86.75 284 ASN A CA 1
ATOM 2206 C C . ASN A 1 284 ? -27.299 -1.458 10.618 1.00 86.75 284 ASN A C 1
ATOM 2208 O O . ASN A 1 284 ? -27.040 -2.657 10.720 1.00 86.75 284 ASN A O 1
ATOM 2212 N N . GLY A 1 285 ? -26.889 -0.575 11.537 1.00 87.12 285 GLY A N 1
ATOM 2213 C CA . GLY A 1 285 ? -26.151 -0.960 12.741 1.00 87.12 285 GLY A CA 1
ATOM 2214 C C . GLY A 1 285 ? -24.671 -1.280 12.496 1.00 87.12 285 GLY A C 1
ATOM 2215 O O . GLY A 1 285 ? -24.031 -1.888 13.358 1.00 87.12 285 GLY A O 1
ATOM 2216 N N . LYS A 1 286 ? -24.110 -0.917 11.333 1.00 88.19 286 LYS A N 1
ATOM 2217 C CA . LYS A 1 286 ? -22.726 -1.249 10.964 1.00 88.19 286 LYS A CA 1
ATOM 2218 C C . LYS A 1 286 ? -21.790 -0.042 11.041 1.00 88.19 286 LYS A C 1
ATOM 2220 O O . LYS A 1 286 ? -22.178 1.066 10.687 1.00 88.19 286 LYS A O 1
ATOM 2225 N N . ILE A 1 287 ? -20.539 -0.264 11.433 1.00 82.81 287 ILE A N 1
ATOM 2226 C CA . ILE A 1 287 ? -19.456 0.730 11.412 1.00 82.81 287 ILE A CA 1
ATOM 2227 C C . ILE A 1 287 ? -18.445 0.396 10.312 1.00 82.81 287 ILE A C 1
ATOM 2229 O O . ILE A 1 287 ? -18.182 -0.774 10.046 1.00 82.81 287 ILE A O 1
ATOM 2233 N N . ALA A 1 288 ? -17.877 1.407 9.659 1.00 82.19 288 ALA A N 1
ATOM 2234 C CA . ALA A 1 288 ? -16.857 1.197 8.630 1.00 82.19 288 ALA A CA 1
ATOM 2235 C C . ALA A 1 288 ? -15.493 0.851 9.251 1.00 82.19 288 ALA A C 1
ATOM 2237 O O . ALA A 1 288 ? -15.187 1.285 10.365 1.00 82.19 288 ALA A O 1
ATOM 2238 N N . TYR A 1 289 ? -14.646 0.120 8.520 1.00 81.38 289 TYR A N 1
ATOM 2239 C CA . TYR A 1 289 ? -13.309 -0.262 9.000 1.00 81.38 289 TYR A CA 1
ATOM 2240 C C . TYR A 1 289 ? -12.457 0.928 9.483 1.00 81.38 289 TYR A C 1
ATOM 2242 O O . TYR A 1 289 ? -11.869 0.811 10.558 1.00 81.38 289 TYR A O 1
ATOM 2250 N N . PRO A 1 290 ? -12.423 2.096 8.798 1.00 74.69 290 PRO A N 1
ATOM 2251 C CA . PRO A 1 290 ? -11.634 3.237 9.268 1.00 74.69 290 PRO A CA 1
ATOM 2252 C C . PRO A 1 290 ? -12.086 3.755 10.636 1.00 74.69 290 PRO A C 1
ATOM 2254 O O . PRO A 1 290 ? -11.263 4.156 11.457 1.00 74.69 290 PRO A O 1
ATOM 2257 N N . GLN A 1 291 ? -13.393 3.710 10.910 1.00 78.94 291 GLN A N 1
ATOM 2258 C CA . GLN A 1 291 ? -13.925 4.096 12.212 1.00 78.94 291 GLN A CA 1
ATOM 2259 C C . GLN A 1 291 ? -13.508 3.099 13.294 1.00 78.94 291 GLN A C 1
ATOM 2261 O O . GLN A 1 291 ? -13.119 3.515 14.381 1.00 78.94 291 GLN A O 1
ATOM 2266 N N . LEU A 1 292 ? -13.557 1.797 13.000 1.00 82.44 292 LEU A N 1
ATOM 2267 C CA . LEU A 1 292 ? -13.106 0.769 13.934 1.00 82.44 292 LEU A CA 1
ATOM 2268 C C . LEU A 1 292 ? -11.608 0.901 14.236 1.00 82.44 292 LEU A C 1
ATOM 2270 O O . LEU A 1 292 ? -11.221 0.905 15.401 1.00 82.44 292 LEU A O 1
ATOM 2274 N N . ALA A 1 293 ? -10.775 1.082 13.211 1.00 79.69 293 ALA A N 1
ATOM 2275 C CA . ALA A 1 293 ?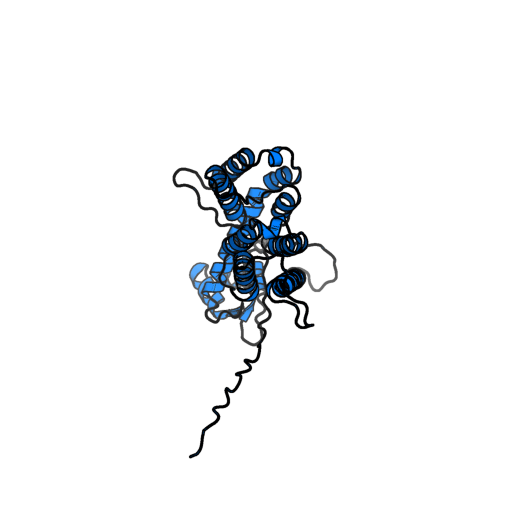 -9.350 1.325 13.397 1.00 79.69 293 ALA A CA 1
ATOM 2276 C C . ALA A 1 293 ? -9.108 2.550 14.294 1.00 79.69 293 ALA A C 1
ATOM 2278 O O . ALA A 1 293 ? -8.391 2.440 15.282 1.00 79.69 293 ALA A O 1
ATOM 2279 N N . ALA A 1 294 ? -9.783 3.674 14.030 1.00 76.19 294 ALA A N 1
ATOM 2280 C CA . ALA A 1 294 ? -9.659 4.881 14.846 1.00 76.19 294 ALA A CA 1
ATOM 2281 C C . ALA A 1 294 ? -10.076 4.672 16.315 1.00 76.19 294 ALA A C 1
ATOM 2283 O O . ALA A 1 294 ? -9.455 5.240 17.212 1.00 76.19 294 ALA A O 1
ATOM 2284 N N . LEU A 1 295 ? -11.102 3.853 16.580 1.00 80.50 295 LEU A N 1
ATOM 2285 C CA . LEU A 1 295 ? -11.516 3.504 17.945 1.00 80.50 295 LEU A CA 1
ATOM 2286 C C . LEU A 1 295 ? -10.466 2.655 18.674 1.00 80.50 295 LEU A C 1
ATOM 2288 O O . LEU A 1 295 ? -10.276 2.828 19.877 1.00 80.50 295 LEU A O 1
ATOM 2292 N N . LEU A 1 296 ? -9.788 1.755 17.957 1.00 82.00 296 LEU A N 1
ATOM 2293 C CA . LEU A 1 296 ? -8.797 0.834 18.520 1.00 82.00 296 LEU A CA 1
ATOM 2294 C C . LEU A 1 296 ? -7.411 1.470 18.687 1.00 82.00 296 LEU A C 1
ATOM 2296 O O . LEU A 1 296 ? -6.661 1.061 19.568 1.00 82.00 296 LEU A O 1
ATOM 2300 N N . THR A 1 297 ? -7.072 2.475 17.879 1.00 77.06 297 THR A N 1
ATOM 2301 C CA . THR A 1 297 ? -5.773 3.166 17.942 1.00 77.06 297 THR A CA 1
ATOM 2302 C C . THR A 1 297 ? -5.814 4.485 18.707 1.00 77.06 297 THR A C 1
ATOM 2304 O O . THR A 1 297 ? -4.805 5.191 18.756 1.00 77.06 297 THR A O 1
ATOM 2307 N N . ARG A 1 298 ? -6.962 4.881 19.271 1.00 72.62 298 ARG A N 1
ATOM 2308 C CA . ARG A 1 298 ? -7.036 6.132 20.034 1.00 72.62 298 ARG A CA 1
ATOM 2309 C C . ARG A 1 298 ? -6.258 6.022 21.351 1.00 72.62 298 ARG A C 1
ATOM 2311 O O . ARG A 1 298 ? -6.237 4.951 21.961 1.00 72.62 298 ARG A O 1
ATOM 2318 N N . PRO A 1 299 ? -5.665 7.129 21.829 1.00 66.69 299 PRO A N 1
ATOM 2319 C CA . PRO A 1 299 ? -5.049 7.157 23.145 1.00 66.69 299 PRO A CA 1
ATOM 2320 C C . PRO A 1 299 ? -6.071 6.762 24.220 1.00 66.69 299 PRO A C 1
ATOM 2322 O O . PRO A 1 299 ? -7.231 7.180 24.127 1.00 66.69 299 PRO A O 1
ATOM 2325 N N . PRO A 1 300 ? -5.674 5.994 25.247 1.00 58.59 300 PRO A N 1
ATOM 2326 C CA . PRO A 1 300 ? -6.573 5.671 26.343 1.00 58.59 300 PRO A CA 1
ATOM 2327 C C . PRO A 1 300 ? -7.065 6.963 27.017 1.00 58.59 300 PRO A C 1
ATOM 2329 O O . PRO A 1 300 ? -6.286 7.917 27.150 1.00 58.59 300 PRO A O 1
ATOM 2332 N N . PRO A 1 301 ? -8.339 7.021 27.448 1.00 56.28 301 PRO A N 1
ATOM 2333 C CA . PRO A 1 301 ? -8.862 8.191 28.136 1.00 56.28 301 PRO A CA 1
ATOM 2334 C C . PRO A 1 301 ? -8.001 8.478 29.370 1.00 56.28 301 PRO A C 1
ATOM 2336 O O . PRO A 1 301 ? -7.711 7.584 30.171 1.00 56.28 301 PRO A O 1
ATOM 2339 N N . LYS A 1 302 ? -7.551 9.732 29.514 1.00 53.28 302 LYS A N 1
ATOM 2340 C CA . LYS A 1 302 ? -6.801 10.158 30.699 1.00 53.28 302 LYS A CA 1
ATOM 2341 C C . LYS A 1 302 ? -7.707 9.947 31.906 1.00 53.28 302 LYS A C 1
ATOM 2343 O O . LYS A 1 302 ? -8.738 10.603 32.013 1.00 53.28 302 LYS A O 1
ATOM 2348 N N . ARG A 1 303 ? -7.335 9.032 32.805 1.00 49.00 303 ARG A N 1
ATOM 2349 C CA . ARG A 1 303 ? -8.020 8.894 34.093 1.00 49.00 303 ARG A CA 1
ATOM 2350 C C . ARG A 1 303 ? -7.914 10.235 34.808 1.00 49.00 303 ARG A C 1
ATOM 2352 O O . ARG A 1 303 ? -6.814 10.640 35.181 1.00 49.00 303 ARG A O 1
ATOM 2359 N N . GLU A 1 304 ? -9.035 10.922 34.988 1.00 43.41 304 GLU A N 1
ATOM 2360 C CA . GLU A 1 304 ? -9.084 12.029 35.931 1.00 43.41 304 GLU A CA 1
ATOM 2361 C C . GLU A 1 304 ? -8.756 11.454 37.308 1.00 43.41 304 GLU A C 1
ATOM 2363 O O . GLU A 1 304 ? -9.493 10.628 37.856 1.00 43.41 304 GLU A O 1
ATOM 2368 N N . VAL A 1 305 ? -7.600 11.841 37.848 1.00 39.41 305 VAL A N 1
ATOM 2369 C CA . VAL A 1 305 ? -7.257 11.562 39.237 1.00 39.41 305 VAL A CA 1
ATOM 2370 C C . VAL A 1 305 ? -8.275 12.334 40.063 1.00 39.41 305 VAL A C 1
ATOM 2372 O O . VAL A 1 305 ? -8.160 13.547 40.228 1.00 39.41 305 VAL A O 1
ATOM 2375 N N . LYS A 1 306 ? -9.312 11.639 40.537 1.00 40.97 306 LYS A N 1
ATOM 2376 C CA . LYS A 1 306 ? -10.249 12.190 41.511 1.00 40.97 306 LYS A CA 1
ATOM 2377 C C . LYS A 1 306 ? -9.435 12.556 42.748 1.00 40.97 306 LYS A C 1
ATOM 2379 O O . LYS A 1 306 ? -9.078 11.691 43.543 1.00 40.97 306 LYS A O 1
ATOM 2384 N N . SER A 1 307 ? -9.104 13.839 42.881 1.00 35.75 307 SER A N 1
ATOM 2385 C CA . SER A 1 307 ? -8.629 14.411 44.133 1.00 35.75 307 SER A CA 1
ATOM 2386 C C . SER A 1 307 ? -9.764 14.242 45.137 1.00 35.75 307 SER A C 1
ATOM 2388 O O . SER A 1 307 ? -10.775 14.945 45.088 1.00 35.75 307 SER A O 1
ATOM 2390 N N . HIS A 1 308 ? -9.640 13.232 45.995 1.00 41.03 308 HIS A N 1
ATOM 2391 C CA . HIS A 1 308 ? -10.425 13.182 47.213 1.00 41.03 308 HIS A CA 1
ATOM 2392 C C . HIS A 1 308 ? -9.967 14.355 48.081 1.00 41.03 308 HIS A C 1
ATOM 2394 O O . HIS A 1 308 ? -8.787 14.458 48.416 1.00 41.03 308 HIS A O 1
ATOM 2400 N N . LYS A 1 309 ? -10.908 15.275 48.314 1.00 36.28 309 LYS A N 1
ATOM 2401 C CA . LYS A 1 309 ? -10.804 16.349 49.302 1.00 36.28 309 LYS A CA 1
ATOM 2402 C C . LYS A 1 309 ? -10.570 15.783 50.695 1.00 36.28 309 LYS A C 1
ATOM 2404 O O . LYS A 1 309 ? -11.148 14.709 50.976 1.00 36.28 309 LYS A O 1
#

Secondary structure (DSSP, 8-state):
------------------------TTPPP-------SSTTHHHHHHHHHHHHHHHHHHHHHHHHHHHHHHHHHHHHHH--TTSPPPPTT--HHHHHHHHHHHHHHHH-TT--HHHHHHHHHHHHTSHHHHH-HHHHHHHHHHHHHHS-HHHHHHHHHS-------SHHHHHHHHHHHHHHHHHTT-----TTS-TTTHHHHHHHHHHHH-GGGGG-HHHHHHHHHHHHHHHHHHHHHHHHHHHHHH-TT-SSEEEHHHHHHHHHHHH-HHHHHHHTTT----TTSEEEHHHHHHHHSSPPP--------

Organism: Leptomonas pyrrhocoris (NCBI:txid157538)

InterPro domains:
  IPR011992 EF-hand domain pair [SSF47473] (237-297)

Sequence (309 aa):
MRCAATSSASLSYPLSHARRHFWNPFASFTKNDPPALDPAEQRNADQHAKIVTEAHRDADKQNELLLGACLDLLEMCGGSAAGAPPSDKLDETARDSIWTLVDVMLHDHRRTLAEQFDLVYAALCLPAAQECRDVQRCLLVVLHTVLPEALYRVFESVNLYVVNDDAQSQEQREALLRFVHAMLGDLRAPPNLEDEEVLAVYFDDVTAMFPALAACPAWGELEKDASVIALRAKLFALLGRLCAEFDKDKSGKVKLDDLRSTARRVLGEEQATQLLEGARPDKNGKIAYPQLAALLTRPPPKREVKSHK

Radius of gyration: 23.62 Å; chains: 1; bounding box: 62×52×93 Å

pLDDT: mean 76.99, std 20.42, range [23.34, 96.31]